Protein AF-A0A165YZX3-F1 (afdb_monomer_lite)

Structure (mmCIF, N/CA/C/O backbone):
data_AF-A0A165YZX3-F1
#
_entry.id   AF-A0A165YZX3-F1
#
loop_
_atom_site.group_PDB
_atom_site.id
_atom_site.type_symbol
_atom_site.label_atom_id
_atom_site.label_alt_id
_atom_site.label_comp_id
_atom_site.label_asym_id
_atom_site.label_entity_id
_atom_site.label_seq_id
_atom_site.pdbx_PDB_ins_code
_atom_site.Cartn_x
_atom_site.Cartn_y
_atom_site.Cartn_z
_atom_site.occupancy
_atom_site.B_iso_or_equiv
_atom_site.auth_seq_id
_atom_site.auth_comp_id
_atom_site.auth_asym_id
_atom_site.auth_atom_id
_atom_site.pdbx_PDB_model_num
ATOM 1 N N . MET A 1 1 ? -20.891 12.038 11.677 1.00 28.53 1 MET A N 1
ATOM 2 C CA . MET A 1 1 ? -19.984 12.462 12.771 1.00 28.53 1 MET A CA 1
ATOM 3 C C . MET A 1 1 ? -18.664 11.744 12.544 1.00 28.53 1 MET A C 1
ATOM 5 O O . MET A 1 1 ? -18.711 10.519 12.508 1.00 28.53 1 MET A O 1
ATOM 9 N N . PRO A 1 2 ? -17.532 12.433 12.322 1.00 36.06 2 PRO A N 1
ATOM 10 C CA . PRO A 1 2 ? -16.248 11.748 12.197 1.00 36.06 2 PRO A CA 1
ATOM 11 C C . PRO A 1 2 ? -15.923 11.106 13.548 1.00 36.06 2 PRO A C 1
ATOM 13 O O . PRO A 1 2 ? -16.130 11.738 14.584 1.00 36.06 2 PRO A O 1
ATOM 16 N N . VAL A 1 3 ? -15.489 9.845 13.548 1.00 40.12 3 VAL A N 1
ATOM 17 C CA . VAL A 1 3 ? -15.116 9.134 14.778 1.00 40.12 3 VAL A CA 1
ATOM 18 C C . VAL A 1 3 ? -13.927 9.873 15.407 1.00 40.12 3 VAL A C 1
ATOM 20 O O . VAL A 1 3 ? -12.846 9.897 14.818 1.00 40.12 3 VAL A O 1
ATOM 23 N N . PRO A 1 4 ? -14.105 10.525 16.568 1.00 40.94 4 PRO A N 1
ATOM 24 C CA . PRO A 1 4 ? -13.059 11.321 17.184 1.00 40.94 4 PRO A CA 1
ATOM 25 C C . PRO A 1 4 ? -12.137 10.368 17.934 1.00 40.94 4 PRO A C 1
ATOM 27 O O . PRO A 1 4 ? -12.555 9.861 18.965 1.00 40.94 4 PRO A O 1
ATOM 30 N N . PHE A 1 5 ? -10.938 10.084 17.407 1.00 46.00 5 PHE A N 1
ATOM 31 C CA . PHE A 1 5 ? -9.837 9.395 18.113 1.00 46.00 5 PHE A CA 1
ATOM 32 C C . PHE A 1 5 ? -10.297 8.360 19.168 1.00 46.00 5 PHE A C 1
ATOM 34 O O . PHE A 1 5 ? -9.888 8.389 20.329 1.00 46.00 5 PHE A O 1
ATOM 41 N N . GLY A 1 6 ? -11.207 7.467 18.769 1.00 44.88 6 GLY A N 1
ATOM 42 C CA . GLY A 1 6 ? -11.702 6.374 19.597 1.00 44.88 6 GLY A CA 1
ATOM 43 C C . GLY A 1 6 ? -10.776 5.169 19.480 1.00 44.88 6 GLY A C 1
ATOM 44 O O . GLY A 1 6 ? -10.006 5.063 18.525 1.00 44.88 6 GLY A O 1
ATOM 45 N N . ARG A 1 7 ? -10.851 4.236 20.437 1.00 50.22 7 ARG A N 1
ATOM 46 C CA . ARG A 1 7 ? -10.239 2.907 20.286 1.00 50.22 7 ARG A CA 1
ATOM 47 C C . ARG A 1 7 ? -10.739 2.295 18.974 1.00 50.22 7 ARG A C 1
ATOM 49 O O . ARG A 1 7 ? -11.920 1.977 18.869 1.00 50.22 7 ARG A O 1
ATOM 56 N N . TYR A 1 8 ? -9.851 2.145 17.996 1.00 61.09 8 TYR A N 1
ATOM 57 C CA . TYR A 1 8 ? -10.128 1.353 16.803 1.00 61.09 8 TYR A CA 1
ATOM 58 C C . TYR A 1 8 ? -10.477 -0.073 17.229 1.00 61.09 8 TYR A C 1
ATOM 60 O O . TYR A 1 8 ? -9.820 -0.622 18.120 1.00 61.09 8 TYR A O 1
ATOM 68 N N . TYR A 1 9 ? -11.513 -0.660 16.629 1.00 71.81 9 TYR A N 1
ATOM 69 C CA . TYR A 1 9 ? -11.946 -2.009 17.001 1.00 71.81 9 TYR A CA 1
ATOM 70 C C . TYR A 1 9 ? -10.934 -3.053 16.536 1.00 71.81 9 TYR A C 1
ATOM 72 O O . TYR A 1 9 ? -10.528 -3.909 17.324 1.00 71.81 9 TYR A O 1
ATOM 80 N N . ARG A 1 10 ? -10.503 -2.965 15.272 1.00 86.94 10 ARG A N 1
ATOM 81 C CA . ARG A 1 10 ? -9.428 -3.781 14.700 1.00 86.94 10 ARG A CA 1
ATOM 82 C C . ARG A 1 10 ? -8.487 -2.928 13.859 1.00 86.94 10 ARG A C 1
ATOM 84 O O . ARG A 1 10 ? -8.887 -1.923 13.272 1.00 86.94 10 ARG A O 1
ATOM 91 N N . SER A 1 11 ? -7.225 -3.342 13.838 1.00 94.25 11 SER A N 1
ATOM 92 C CA . SER A 1 11 ? -6.173 -2.747 13.018 1.00 94.25 11 SER A CA 1
ATOM 93 C C . SER A 1 11 ? -5.670 -3.818 12.064 1.00 94.25 11 SER A C 1
ATOM 95 O O . SER A 1 11 ? -5.426 -4.930 12.511 1.00 94.25 11 SER A O 1
ATOM 97 N N . LYS A 1 12 ? -5.538 -3.522 10.773 1.00 96.94 12 LYS A N 1
ATOM 98 C CA . LYS A 1 12 ? -4.907 -4.439 9.810 1.00 96.94 12 LYS A CA 1
ATOM 99 C C . LYS A 1 12 ? -4.007 -3.645 8.885 1.00 96.94 12 LYS A C 1
ATOM 101 O O . LYS A 1 12 ? -4.376 -2.549 8.473 1.00 96.94 12 LYS A O 1
ATOM 106 N N . ALA A 1 13 ? -2.844 -4.182 8.570 1.00 97.44 13 ALA A N 1
ATOM 107 C CA . ALA A 1 13 ? -1.892 -3.555 7.681 1.00 97.44 13 ALA A CA 1
ATOM 108 C C . ALA A 1 13 ? -1.350 -4.563 6.674 1.00 97.44 13 ALA A C 1
ATOM 110 O O . ALA A 1 13 ? -1.072 -5.711 7.024 1.00 97.44 13 ALA A O 1
ATOM 111 N N . LEU A 1 14 ? -1.167 -4.102 5.445 1.00 97.38 14 LEU A N 1
ATOM 112 C CA . LEU A 1 14 ? -0.470 -4.822 4.392 1.00 97.38 14 LEU A CA 1
ATOM 113 C C . LEU A 1 14 ? 0.703 -3.964 3.921 1.00 97.38 14 LEU A C 1
ATOM 115 O O . LEU A 1 14 ? 0.508 -2.814 3.530 1.00 97.38 14 LEU A O 1
ATOM 119 N N . LEU A 1 15 ? 1.914 -4.513 3.987 1.00 95.94 15 LEU A N 1
ATOM 120 C CA . LEU A 1 15 ? 3.137 -3.863 3.526 1.00 95.94 15 LEU A CA 1
ATOM 121 C C . LEU A 1 15 ? 3.684 -4.634 2.325 1.00 95.94 15 LEU A C 1
ATOM 123 O O . LEU A 1 15 ? 4.085 -5.788 2.467 1.00 95.94 15 LEU A O 1
ATOM 127 N N . ILE A 1 16 ? 3.693 -4.006 1.155 1.00 95.19 16 ILE A N 1
ATOM 128 C CA . ILE A 1 16 ? 4.162 -4.583 -0.105 1.00 95.19 16 ILE A CA 1
ATOM 129 C C . ILE A 1 16 ? 5.474 -3.896 -0.485 1.00 95.19 16 ILE A C 1
ATOM 131 O O . ILE A 1 16 ? 5.517 -2.675 -0.614 1.00 95.19 16 ILE A O 1
ATOM 135 N N . ALA A 1 17 ? 6.534 -4.682 -0.666 1.00 93.81 17 ALA A N 1
ATOM 136 C CA . ALA A 1 17 ? 7.834 -4.215 -1.136 1.00 93.81 17 ALA A CA 1
ATOM 137 C C . ALA A 1 17 ? 8.358 -5.155 -2.227 1.00 93.81 17 ALA A C 1
ATOM 139 O O . ALA A 1 17 ? 8.627 -6.326 -1.959 1.00 93.81 17 ALA A O 1
ATOM 140 N N . ILE A 1 18 ? 8.529 -4.640 -3.442 1.00 93.69 18 ILE A N 1
ATOM 141 C CA . ILE A 1 18 ? 8.958 -5.404 -4.621 1.00 93.69 18 ILE A CA 1
ATOM 142 C C . ILE A 1 18 ? 10.203 -4.727 -5.200 1.00 93.69 18 ILE A C 1
ATOM 144 O O . ILE A 1 18 ? 10.099 -3.930 -6.127 1.00 93.69 18 ILE A O 1
ATOM 148 N N . PRO A 1 19 ? 11.392 -4.987 -4.628 1.00 91.12 19 PRO A N 1
ATOM 149 C CA . PRO A 1 19 ? 12.609 -4.292 -5.028 1.00 91.12 19 PRO A CA 1
ATOM 150 C C . PRO A 1 19 ? 13.202 -4.800 -6.342 1.00 91.12 19 PRO A C 1
ATOM 152 O O . PRO A 1 19 ? 14.042 -4.132 -6.931 1.00 91.12 19 PRO A O 1
ATOM 155 N N . LYS A 1 20 ? 12.835 -6.009 -6.776 1.00 91.50 20 LYS A N 1
ATOM 156 C CA . LYS A 1 20 ? 13.435 -6.649 -7.942 1.00 91.50 20 LYS A CA 1
ATOM 157 C C . LYS A 1 20 ? 12.374 -7.347 -8.774 1.00 91.50 20 LYS A C 1
ATOM 159 O O . LYS A 1 20 ? 11.630 -8.176 -8.252 1.00 91.50 20 LYS A O 1
ATOM 164 N N . VAL A 1 21 ? 12.385 -7.041 -10.065 1.00 92.12 21 VAL A N 1
ATOM 165 C CA . VAL A 1 21 ? 11.607 -7.703 -11.112 1.00 92.12 21 VAL A CA 1
ATOM 166 C C . VAL A 1 21 ? 12.532 -7.909 -12.310 1.00 92.12 21 VAL A C 1
ATOM 168 O O . VAL A 1 21 ? 13.328 -7.029 -12.639 1.00 92.12 21 VAL A O 1
ATOM 171 N N . ASP A 1 22 ? 12.463 -9.069 -12.958 1.00 90.12 22 ASP A N 1
ATOM 172 C CA . ASP A 1 22 ? 13.267 -9.325 -14.154 1.00 90.12 22 ASP A CA 1
ATOM 173 C C . ASP A 1 22 ? 12.905 -8.335 -15.275 1.00 90.12 22 ASP A C 1
ATOM 175 O O . ASP A 1 22 ? 11.735 -8.126 -15.589 1.00 90.12 22 ASP A O 1
ATOM 179 N N . GLY A 1 23 ? 13.922 -7.718 -15.882 1.00 87.62 23 GLY A N 1
ATOM 180 C CA . GLY A 1 23 ? 13.743 -6.690 -16.914 1.00 87.62 23 GLY A CA 1
ATOM 181 C C . GLY A 1 23 ? 13.608 -5.255 -16.390 1.00 87.62 23 GLY A C 1
ATOM 182 O O . GLY A 1 23 ? 13.565 -4.339 -17.207 1.00 87.62 23 GLY A O 1
ATOM 183 N N . TYR A 1 24 ? 13.614 -5.051 -15.069 1.00 85.94 24 TYR A N 1
ATOM 184 C CA . TYR A 1 24 ? 13.596 -3.733 -14.425 1.00 85.94 24 TYR A CA 1
ATOM 185 C C . TYR A 1 24 ? 14.871 -3.505 -13.599 1.00 85.94 24 TYR A C 1
ATOM 187 O O . TYR A 1 24 ? 15.556 -4.451 -13.194 1.00 85.94 24 TYR A O 1
ATOM 195 N N . GLU A 1 25 ? 15.214 -2.238 -13.358 1.00 86.12 25 GLU A N 1
ATOM 196 C CA . GLU A 1 25 ? 16.290 -1.884 -12.427 1.00 86.12 25 GLU A CA 1
ATOM 197 C C . GLU A 1 25 ? 15.922 -2.282 -10.991 1.00 86.12 25 GLU A C 1
ATOM 199 O O . GLU A 1 25 ? 14.755 -2.380 -10.646 1.00 86.12 25 GLU A O 1
ATOM 204 N N . THR A 1 26 ? 16.907 -2.539 -10.131 1.00 88.44 26 THR A N 1
ATOM 205 C CA . THR A 1 26 ? 16.623 -2.880 -8.727 1.00 88.44 26 THR A CA 1
ATOM 206 C C . THR A 1 26 ? 16.382 -1.615 -7.906 1.00 88.44 26 THR A C 1
ATOM 208 O O . THR A 1 26 ? 17.196 -0.697 -7.945 1.00 88.44 26 THR A O 1
ATOM 211 N N . LEU A 1 27 ? 15.299 -1.600 -7.129 1.00 83.62 27 LEU A N 1
ATOM 212 C CA . LEU A 1 27 ? 15.003 -0.579 -6.123 1.00 83.62 27 LEU A CA 1
ATOM 213 C C . LEU A 1 27 ? 15.692 -0.957 -4.796 1.00 83.62 27 LEU A C 1
ATOM 215 O O . LEU A 1 27 ? 15.469 -2.045 -4.257 1.00 83.62 27 LEU A O 1
ATOM 219 N N . GLU A 1 28 ? 16.523 -0.080 -4.238 1.00 83.19 28 GLU A N 1
ATOM 220 C CA . GLU A 1 28 ? 17.314 -0.314 -3.020 1.00 83.19 28 GLU A CA 1
ATOM 221 C C . GLU A 1 28 ? 16.557 0.032 -1.718 1.00 83.19 28 GLU A C 1
ATOM 223 O O . GLU A 1 28 ? 16.937 -0.403 -0.623 1.00 83.19 28 GLU A O 1
ATOM 228 N N . ALA A 1 29 ? 15.488 0.826 -1.798 1.00 83.00 29 ALA A N 1
ATOM 229 C CA . ALA A 1 29 ? 14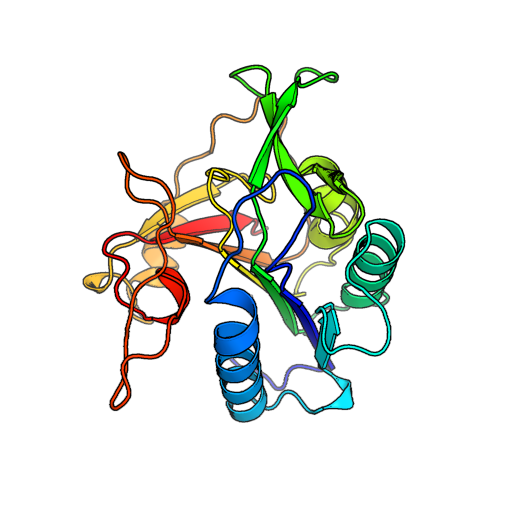.735 1.363 -0.665 1.00 83.00 29 ALA A CA 1
ATOM 230 C C . ALA A 1 29 ? 13.553 0.515 -0.146 1.00 83.00 29 ALA A C 1
ATOM 232 O O . ALA A 1 29 ? 13.372 0.494 1.078 1.00 83.00 29 ALA A O 1
ATOM 233 N N . PRO A 1 30 ? 12.752 -0.200 -0.969 1.00 87.94 30 PRO A N 1
ATOM 234 C CA . PRO A 1 30 ? 11.462 -0.756 -0.534 1.00 87.94 30 PRO A CA 1
ATOM 235 C C . PRO A 1 30 ? 11.528 -1.597 0.746 1.00 87.94 30 PRO A C 1
ATOM 237 O O . PRO A 1 30 ? 10.703 -1.469 1.652 1.00 87.94 30 PRO A O 1
ATOM 240 N N . CYS A 1 31 ? 12.556 -2.437 0.870 1.00 87.50 31 CYS A N 1
ATOM 241 C CA . CYS A 1 31 ? 12.724 -3.291 2.041 1.00 87.50 31 CYS A CA 1
ATOM 242 C C . CYS A 1 31 ? 13.165 -2.525 3.298 1.00 87.50 31 CYS A C 1
ATOM 244 O O . CYS A 1 31 ? 12.762 -2.880 4.409 1.00 87.50 31 C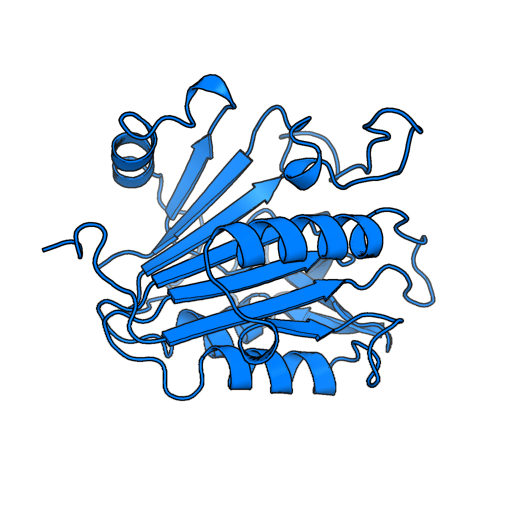YS A O 1
ATOM 246 N N . SER A 1 32 ? 14.002 -1.492 3.158 1.00 87.06 32 SER A N 1
ATOM 247 C CA . SER A 1 32 ? 14.437 -0.677 4.300 1.00 87.06 32 SER A CA 1
ATOM 248 C C . SER A 1 32 ? 13.283 0.191 4.818 1.00 87.06 32 SER A C 1
ATOM 250 O O . SER A 1 32 ? 13.125 0.372 6.030 1.00 87.06 32 SER A O 1
ATOM 252 N N . ASP A 1 33 ? 12.435 0.659 3.908 1.00 86.50 33 ASP A N 1
ATOM 253 C CA . ASP A 1 33 ? 11.241 1.437 4.199 1.00 86.50 33 ASP A CA 1
ATOM 254 C C . ASP A 1 33 ? 10.158 0.616 4.874 1.00 86.50 33 ASP A C 1
ATOM 256 O O . ASP A 1 33 ? 9.591 1.058 5.875 1.00 86.50 33 ASP A O 1
ATOM 260 N N . LEU A 1 34 ? 9.942 -0.614 4.411 1.00 89.69 34 LEU A N 1
ATOM 261 C CA . LEU A 1 34 ? 9.037 -1.564 5.048 1.00 89.69 34 LEU A CA 1
ATOM 262 C C . LEU A 1 34 ? 9.381 -1.747 6.538 1.00 89.69 34 LEU A C 1
ATOM 264 O O . LEU A 1 34 ? 8.488 -1.709 7.388 1.00 89.69 34 LEU A O 1
ATOM 268 N N . ILE A 1 35 ? 10.671 -1.828 6.897 1.00 89.25 35 ILE A N 1
ATOM 269 C CA . ILE A 1 35 ? 11.110 -1.897 8.304 1.00 89.25 35 ILE A CA 1
ATOM 270 C C . ILE A 1 35 ? 10.700 -0.636 9.081 1.00 89.25 35 ILE A C 1
ATOM 272 O O . ILE A 1 35 ? 10.201 -0.744 10.207 1.00 89.25 35 ILE A O 1
ATOM 276 N N . ARG A 1 36 ? 10.898 0.553 8.500 1.00 88.69 36 ARG A N 1
ATOM 277 C CA . ARG A 1 36 ? 10.563 1.842 9.135 1.00 88.69 36 ARG A CA 1
ATOM 278 C C . ARG A 1 36 ? 9.057 1.995 9.321 1.00 88.69 36 ARG A C 1
ATOM 280 O O . ARG A 1 36 ? 8.608 2.386 10.398 1.00 88.69 36 ARG A O 1
ATOM 287 N N . ILE A 1 37 ? 8.279 1.635 8.304 1.00 90.44 37 ILE A N 1
ATOM 288 C CA . ILE A 1 37 ? 6.817 1.687 8.337 1.00 90.44 37 ILE A CA 1
ATOM 289 C C . ILE A 1 37 ? 6.280 0.692 9.356 1.00 90.44 37 ILE A C 1
ATOM 291 O O . ILE A 1 37 ? 5.464 1.075 10.193 1.00 90.44 37 ILE A O 1
ATOM 295 N N . ARG A 1 38 ? 6.790 -0.545 9.391 1.00 93.06 38 ARG A N 1
ATOM 296 C CA . ARG A 1 38 ? 6.416 -1.508 10.436 1.00 93.06 38 ARG A CA 1
ATOM 297 C C . ARG A 1 38 ? 6.673 -0.944 11.832 1.00 93.06 38 ARG A C 1
ATOM 299 O O . ARG A 1 38 ? 5.792 -1.022 12.685 1.00 93.06 38 ARG A O 1
ATOM 306 N N . GLN A 1 39 ? 7.852 -0.374 12.083 1.00 91.25 39 GLN A N 1
ATOM 307 C CA . GLN A 1 39 ? 8.174 0.232 13.383 1.00 91.25 39 GLN A CA 1
ATOM 308 C C . GLN A 1 39 ? 7.228 1.394 13.721 1.00 91.25 39 GLN A C 1
ATOM 310 O O . GLN A 1 39 ? 6.750 1.495 14.853 1.00 91.25 39 GLN A O 1
ATOM 315 N N . HIS A 1 40 ? 6.909 2.237 12.738 1.00 90.06 40 HIS A N 1
ATOM 316 C CA . HIS A 1 40 ? 5.955 3.332 12.891 1.00 90.06 40 HIS A CA 1
ATOM 317 C C . HIS A 1 40 ? 4.543 2.829 13.243 1.00 90.06 40 HIS A C 1
ATOM 319 O O . HIS A 1 40 ? 3.922 3.329 14.184 1.00 90.06 40 HIS A O 1
ATOM 325 N N . LEU A 1 41 ? 4.049 1.801 12.547 1.00 92.25 41 LEU A N 1
ATOM 326 C CA . LEU A 1 41 ? 2.749 1.181 12.821 1.00 92.25 41 LEU A CA 1
ATOM 327 C C . LEU A 1 41 ? 2.713 0.514 14.198 1.00 92.25 41 LEU A C 1
ATOM 329 O O . LEU A 1 41 ? 1.738 0.679 14.935 1.00 92.25 41 LEU A O 1
ATOM 333 N N . GLN A 1 42 ? 3.790 -0.165 14.594 1.00 92.00 42 GLN A N 1
ATOM 334 C CA . GLN A 1 42 ? 3.924 -0.735 15.937 1.00 92.00 42 GLN A CA 1
ATOM 335 C C . GLN A 1 42 ? 3.847 0.351 17.019 1.00 92.00 42 GLN A C 1
ATOM 337 O O . GLN A 1 42 ? 3.120 0.189 17.999 1.00 92.00 42 GLN A O 1
ATOM 342 N N . GLY A 1 43 ? 4.481 1.508 16.799 1.00 90.12 43 GLY A N 1
ATOM 343 C CA . GLY A 1 43 ? 4.337 2.686 17.665 1.00 90.12 43 GLY A CA 1
ATOM 344 C C . GLY A 1 43 ? 2.910 3.254 17.725 1.00 90.12 43 GLY A C 1
ATOM 345 O O . GLY A 1 43 ? 2.521 3.840 18.733 1.00 90.12 43 GLY A O 1
ATOM 346 N N . ARG A 1 44 ? 2.095 3.032 16.684 1.00 88.50 44 ARG A N 1
ATOM 347 C CA . ARG A 1 44 ? 0.661 3.391 16.621 1.00 88.50 44 ARG A CA 1
ATOM 348 C C . ARG A 1 44 ? -0.268 2.292 17.158 1.00 88.50 44 ARG A C 1
ATOM 350 O O . ARG A 1 44 ? -1.496 2.436 17.083 1.00 88.50 44 ARG A O 1
ATOM 357 N N . GLY A 1 45 ? 0.288 1.210 17.704 1.00 90.50 45 GLY A N 1
ATOM 358 C CA . GLY A 1 45 ? -0.451 0.116 18.333 1.00 90.50 45 GLY A CA 1
ATOM 359 C C . GLY A 1 45 ? -0.934 -0.977 17.378 1.00 90.50 45 GLY A C 1
ATOM 360 O O . GLY A 1 45 ? -1.891 -1.664 17.721 1.00 90.50 45 GLY A O 1
ATOM 361 N N . TYR A 1 46 ? -0.334 -1.122 16.193 1.00 93.44 46 TYR A N 1
ATOM 362 C CA . TYR A 1 46 ? -0.485 -2.344 15.394 1.00 93.44 46 TYR A CA 1
ATOM 363 C C . TYR A 1 46 ? 0.387 -3.447 16.005 1.00 93.44 46 TYR A C 1
ATOM 365 O O . TYR A 1 46 ? 1.580 -3.251 16.252 1.00 93.44 46 TYR A O 1
ATOM 373 N N . THR A 1 47 ? -0.200 -4.606 16.272 1.00 94.25 47 THR A N 1
ATOM 374 C CA . THR A 1 47 ? 0.531 -5.791 16.729 1.00 94.25 47 THR A CA 1
ATOM 375 C C . THR A 1 47 ? 1.197 -6.502 15.549 1.00 94.25 47 THR A C 1
ATOM 377 O O . THR A 1 47 ? 0.994 -6.140 14.394 1.00 94.25 47 THR A O 1
ATOM 380 N N . ARG A 1 48 ? 2.022 -7.520 15.820 1.00 92.06 48 ARG A N 1
ATOM 381 C CA . ARG A 1 48 ? 2.619 -8.329 14.744 1.00 92.06 48 ARG A CA 1
ATOM 382 C C . ARG A 1 48 ? 1.559 -9.068 13.927 1.00 92.06 48 ARG A C 1
ATOM 384 O O . ARG A 1 48 ? 1.704 -9.140 12.719 1.00 92.06 48 ARG A O 1
ATOM 391 N N . ASP A 1 49 ? 0.501 -9.547 14.574 1.00 94.06 49 ASP A N 1
ATOM 392 C CA . ASP A 1 49 ? -0.571 -10.300 13.913 1.00 94.06 49 ASP A CA 1
ATOM 393 C C . ASP A 1 49 ? -1.471 -9.403 13.047 1.00 94.06 49 ASP A C 1
ATOM 395 O O . ASP A 1 49 ? -2.166 -9.889 12.156 1.00 94.06 49 ASP A O 1
ATOM 399 N N . ASP A 1 50 ? -1.433 -8.089 13.286 1.00 95.44 50 ASP A N 1
ATOM 400 C CA . ASP A 1 50 ? -2.151 -7.101 12.485 1.00 95.44 50 ASP A CA 1
ATOM 401 C C . ASP A 1 50 ? -1.420 -6.766 11.174 1.00 95.44 50 ASP A C 1
ATOM 403 O O . ASP A 1 50 ? -2.029 -6.153 10.300 1.00 95.44 50 ASP A O 1
ATOM 407 N N . ILE A 1 51 ? -0.131 -7.109 11.031 1.00 95.88 51 ILE A N 1
ATOM 408 C CA . ILE A 1 51 ? 0.722 -6.682 9.912 1.00 95.88 51 ILE A CA 1
ATOM 409 C C . ILE A 1 51 ? 1.102 -7.890 9.055 1.00 95.88 51 ILE A C 1
ATOM 411 O O . ILE A 1 51 ? 1.789 -8.802 9.511 1.00 95.88 51 ILE A O 1
ATOM 415 N N . VAL A 1 52 ? 0.710 -7.853 7.784 1.00 96.00 52 VAL A N 1
ATOM 416 C CA . VAL A 1 52 ? 1.174 -8.791 6.758 1.00 96.00 52 VAL A CA 1
ATOM 417 C C . VAL A 1 52 ? 2.209 -8.098 5.879 1.00 96.00 52 VAL A C 1
ATOM 419 O O . VAL A 1 52 ? 2.003 -6.969 5.439 1.00 96.00 52 VAL A O 1
ATOM 422 N N . GLU A 1 53 ? 3.315 -8.785 5.608 1.00 95.31 53 GLU A N 1
ATOM 423 C CA . GLU A 1 53 ? 4.385 -8.309 4.732 1.00 95.31 53 GLU A CA 1
ATOM 424 C C . GLU A 1 53 ? 4.465 -9.195 3.482 1.00 95.31 53 GLU A C 1
ATOM 426 O O . GLU A 1 53 ? 4.589 -10.415 3.588 1.00 95.31 53 GLU A O 1
ATOM 431 N N . CYS A 1 54 ? 4.417 -8.577 2.304 1.00 94.88 54 CYS A N 1
ATOM 432 C CA . CYS A 1 54 ? 4.707 -9.196 1.013 1.00 94.88 54 CYS A CA 1
ATOM 433 C C . CYS A 1 54 ? 6.020 -8.602 0.497 1.00 94.88 54 CYS A C 1
ATOM 435 O O . CYS A 1 54 ? 6.053 -7.467 0.023 1.00 94.88 54 CYS A O 1
ATOM 437 N N . SER A 1 55 ? 7.114 -9.345 0.647 1.00 93.81 55 SER A N 1
ATOM 438 C CA . SER A 1 55 ? 8.458 -8.910 0.252 1.00 93.81 55 SER A CA 1
ATOM 439 C C . SER A 1 55 ? 9.330 -10.113 -0.114 1.00 93.81 55 SER A C 1
ATOM 441 O O . SER A 1 55 ? 8.965 -11.238 0.233 1.00 93.81 55 SER A O 1
ATOM 443 N N . PRO A 1 56 ? 10.510 -9.923 -0.731 1.00 89.31 56 PRO A N 1
ATOM 444 C CA . PRO A 1 56 ? 11.439 -11.025 -1.004 1.00 89.31 56 PRO A CA 1
ATOM 445 C C . PRO A 1 56 ? 11.928 -11.769 0.246 1.00 89.31 56 PRO A C 1
ATOM 447 O O . PRO A 1 56 ? 12.482 -12.857 0.139 1.00 89.31 56 PRO A O 1
ATOM 450 N N . TYR A 1 57 ? 11.761 -11.178 1.433 1.00 86.81 57 TYR A N 1
ATOM 451 C CA . TYR A 1 57 ? 12.141 -11.789 2.708 1.00 86.81 57 TYR A CA 1
ATOM 452 C C . TYR A 1 57 ? 10.969 -12.480 3.415 1.00 86.81 57 TYR A C 1
ATOM 454 O O . TYR A 1 57 ? 11.165 -13.111 4.456 1.00 86.81 57 TYR A O 1
ATOM 462 N N . ALA A 1 58 ? 9.751 -12.349 2.885 1.00 86.75 58 ALA A N 1
ATOM 463 C CA . ALA A 1 58 ? 8.583 -13.041 3.404 1.00 86.75 58 ALA A CA 1
ATOM 464 C C . ALA A 1 58 ? 8.581 -14.516 2.950 1.00 86.75 58 ALA A C 1
ATOM 466 O O . ALA A 1 58 ? 9.188 -14.850 1.933 1.00 86.75 58 ALA A O 1
ATOM 467 N N . PRO A 1 59 ? 7.869 -15.419 3.656 1.00 84.25 59 PRO A N 1
ATOM 468 C CA . PRO A 1 59 ? 7.761 -16.826 3.254 1.00 84.25 59 PRO A CA 1
ATOM 469 C C . PRO A 1 59 ? 7.180 -17.041 1.852 1.00 84.25 59 PRO A C 1
ATOM 471 O O . PRO A 1 59 ? 7.352 -18.109 1.270 1.00 84.25 59 PRO A O 1
ATOM 474 N N . GLN A 1 60 ? 6.453 -16.050 1.339 1.00 82.56 60 GLN A N 1
ATOM 475 C CA . GLN A 1 60 ? 5.879 -16.053 0.010 1.00 82.56 60 GLN A CA 1
ATOM 476 C C . GLN A 1 60 ? 6.353 -14.821 -0.751 1.00 82.56 60 GLN A C 1
ATOM 478 O O . GLN A 1 60 ? 6.209 -13.698 -0.269 1.00 82.56 60 GLN A O 1
ATOM 483 N N . GLU A 1 61 ? 6.880 -15.051 -1.951 1.00 90.06 61 GLU A N 1
ATOM 484 C CA . GLU A 1 61 ? 7.275 -13.976 -2.853 1.00 90.06 61 GLU A CA 1
ATOM 485 C C . GLU A 1 61 ? 6.069 -13.106 -3.247 1.00 90.06 61 GLU A C 1
ATOM 487 O O . GLU A 1 61 ? 4.953 -13.627 -3.379 1.00 90.06 61 GLU A O 1
ATOM 492 N N . PRO A 1 62 ? 6.274 -11.793 -3.461 1.00 94.38 62 PRO A N 1
ATOM 493 C CA . PRO A 1 62 ? 5.222 -10.845 -3.819 1.00 94.38 62 PRO A CA 1
ATOM 494 C C . PRO A 1 62 ? 4.830 -10.956 -5.306 1.00 94.38 62 PRO A C 1
ATOM 496 O O . PRO A 1 62 ? 4.889 -9.990 -6.067 1.00 94.38 62 PRO A O 1
ATOM 499 N N . ASN A 1 63 ? 4.431 -12.160 -5.716 1.00 95.69 63 ASN A N 1
ATOM 500 C CA . ASN A 1 63 ? 3.868 -12.438 -7.031 1.00 95.69 63 ASN A CA 1
ATOM 501 C C . ASN A 1 63 ? 2.399 -12.004 -7.105 1.00 95.69 63 ASN A C 1
ATOM 503 O O . ASN A 1 63 ? 1.752 -11.799 -6.069 1.00 95.69 63 ASN A O 1
ATOM 507 N N . ARG A 1 64 ? 1.851 -11.886 -8.320 1.00 96.44 64 ARG A N 1
ATOM 508 C CA . ARG A 1 64 ? 0.503 -11.331 -8.526 1.00 96.44 64 ARG A CA 1
ATOM 509 C C . ARG A 1 64 ? -0.568 -12.028 -7.690 1.00 96.44 64 ARG A C 1
ATOM 511 O O . ARG A 1 64 ? -1.368 -11.371 -7.023 1.00 96.44 64 ARG A O 1
ATOM 518 N N . ASP A 1 65 ? -0.555 -13.357 -7.656 1.00 96.62 65 ASP A N 1
ATOM 519 C CA . ASP A 1 65 ? -1.533 -14.128 -6.888 1.00 96.62 65 ASP A CA 1
ATOM 520 C C . ASP A 1 65 ? -1.423 -13.876 -5.379 1.00 96.62 65 ASP A C 1
ATOM 522 O O . ASP A 1 65 ? -2.442 -13.815 -4.683 1.00 96.62 65 ASP A O 1
ATOM 526 N N . ALA A 1 66 ? -0.204 -13.751 -4.849 1.00 96.00 66 ALA A N 1
ATOM 527 C CA . ALA A 1 66 ? 0.025 -13.439 -3.443 1.00 96.00 66 ALA A CA 1
ATOM 528 C C . ALA A 1 66 ? -0.500 -12.057 -3.073 1.00 96.00 66 ALA A C 1
ATOM 530 O O . ALA A 1 66 ? -1.256 -11.939 -2.104 1.00 96.00 66 ALA A O 1
ATOM 531 N N . LEU A 1 67 ? -0.188 -11.047 -3.883 1.00 97.06 67 LEU A N 1
ATOM 532 C CA . LEU A 1 67 ? -0.649 -9.685 -3.642 1.00 97.06 67 LEU A CA 1
ATOM 533 C C . LEU A 1 67 ? -2.175 -9.603 -3.674 1.00 97.06 67 LEU A C 1
ATOM 535 O O . LEU A 1 67 ? -2.774 -9.131 -2.711 1.00 97.06 67 LEU A O 1
ATOM 539 N N . LEU A 1 68 ? -2.830 -10.161 -4.697 1.00 97.50 68 LEU A N 1
ATOM 540 C CA . LEU A 1 68 ? -4.294 -10.128 -4.794 1.00 97.50 68 LEU A CA 1
ATOM 541 C C . LEU A 1 68 ? -4.986 -10.859 -3.637 1.00 97.50 68 LEU A C 1
ATOM 543 O O . LEU A 1 68 ? -6.068 -10.455 -3.197 1.00 97.50 68 LEU A O 1
ATOM 547 N N . ARG A 1 69 ? -4.406 -11.953 -3.128 1.00 97.31 69 ARG A N 1
ATOM 548 C CA . ARG A 1 69 ? -4.946 -12.628 -1.938 1.00 97.31 69 ARG A CA 1
ATOM 549 C C . ARG A 1 69 ? -4.814 -11.761 -0.695 1.00 97.31 69 ARG A C 1
ATOM 551 O O . ARG A 1 69 ? -5.793 -11.638 0.041 1.00 97.31 69 ARG A O 1
ATOM 558 N N . GLU A 1 70 ? -3.653 -11.159 -0.464 1.00 97.56 70 GLU A N 1
ATOM 559 C CA . GLU A 1 70 ? -3.428 -10.351 0.735 1.00 97.56 70 GLU A CA 1
ATOM 560 C C . GLU A 1 70 ? -4.164 -9.003 0.682 1.00 97.56 70 GLU A C 1
ATOM 562 O O . GLU A 1 70 ? -4.685 -8.567 1.706 1.00 97.56 70 GLU A O 1
ATOM 567 N N . MET A 1 71 ? -4.355 -8.407 -0.500 1.00 97.69 71 MET A N 1
ATOM 568 C CA . MET A 1 71 ? -5.237 -7.247 -0.703 1.00 97.69 71 MET A CA 1
ATOM 569 C C . MET A 1 71 ? -6.689 -7.574 -0.322 1.00 97.69 71 MET A C 1
ATOM 571 O O . MET A 1 71 ? -7.306 -6.866 0.478 1.00 97.69 71 MET A O 1
ATOM 575 N N . ARG A 1 72 ? -7.228 -8.707 -0.800 1.00 97.88 72 ARG A N 1
ATOM 576 C CA . ARG A 1 72 ? -8.560 -9.186 -0.376 1.00 97.88 72 ARG A CA 1
ATOM 577 C C . ARG A 1 72 ? -8.598 -9.445 1.125 1.00 97.88 72 ARG A C 1
ATOM 579 O O . ARG A 1 72 ? -9.570 -9.099 1.797 1.00 97.88 72 ARG A O 1
ATOM 586 N N . ARG A 1 73 ? -7.536 -10.042 1.674 1.00 96.88 73 ARG A N 1
ATOM 587 C CA . ARG A 1 73 ? -7.432 -10.328 3.105 1.00 96.88 73 ARG A CA 1
ATOM 588 C C . ARG A 1 73 ? -7.396 -9.054 3.932 1.00 96.88 73 ARG A C 1
ATOM 590 O O . ARG A 1 73 ? -8.023 -9.065 4.986 1.00 96.88 73 ARG A O 1
ATOM 597 N N . LEU A 1 74 ? -6.739 -7.983 3.485 1.00 97.38 74 LEU A N 1
ATOM 598 C CA . LEU A 1 74 ? -6.651 -6.695 4.182 1.00 97.38 74 LEU A CA 1
ATOM 599 C C . LEU A 1 74 ? -8.043 -6.136 4.487 1.00 97.38 74 LEU A C 1
ATOM 601 O O . LEU A 1 74 ? -8.324 -5.773 5.631 1.00 97.38 74 LEU A O 1
ATOM 605 N N . VAL A 1 75 ? -8.948 -6.169 3.512 1.00 96.75 75 VAL A N 1
ATOM 606 C CA . VAL A 1 75 ? -10.300 -5.605 3.657 1.00 96.75 75 VAL A CA 1
ATOM 607 C C . VAL A 1 75 ? -11.350 -6.613 4.117 1.00 96.75 75 VAL A C 1
ATOM 609 O O . VAL A 1 75 ? -12.455 -6.232 4.505 1.00 96.75 75 VAL A O 1
ATOM 612 N N . LEU A 1 76 ? -11.017 -7.909 4.127 1.00 96.31 76 LEU A N 1
ATOM 613 C CA . LEU A 1 76 ? -11.950 -8.960 4.517 1.00 96.31 76 LEU A CA 1
ATOM 614 C C . LEU A 1 76 ? -12.517 -8.712 5.919 1.00 96.31 76 LEU A C 1
ATOM 616 O O . LEU A 1 76 ? -11.782 -8.660 6.914 1.00 96.31 76 LEU A O 1
ATOM 620 N N . GLY A 1 77 ? -13.846 -8.611 5.978 1.00 93.44 77 GLY A N 1
ATOM 621 C CA . GLY A 1 77 ? -14.593 -8.422 7.214 1.00 93.44 77 GLY A CA 1
ATOM 622 C C . GLY A 1 77 ? -14.433 -7.041 7.848 1.00 93.44 77 GLY A C 1
ATOM 623 O O . GLY A 1 77 ? -14.726 -6.932 9.039 1.00 93.44 77 GLY A O 1
ATOM 624 N N . ALA A 1 78 ? -13.979 -6.032 7.091 1.00 94.62 78 ALA A N 1
ATOM 625 C CA . ALA A 1 78 ? -13.907 -4.644 7.539 1.00 94.62 78 ALA A CA 1
ATOM 626 C C . ALA A 1 78 ? -15.269 -4.152 8.048 1.00 94.62 78 ALA A C 1
ATOM 628 O O . ALA A 1 78 ? -16.323 -4.482 7.494 1.00 94.62 78 ALA A O 1
ATOM 629 N N . ARG A 1 79 ? -15.247 -3.374 9.131 1.00 93.12 79 ARG A N 1
ATOM 630 C CA . ARG A 1 79 ? -16.433 -2.841 9.812 1.00 93.12 79 ARG A CA 1
ATOM 631 C C . ARG A 1 79 ? -16.247 -1.362 10.163 1.00 93.12 79 ARG A C 1
ATOM 633 O O . ARG A 1 79 ? -15.118 -0.868 10.195 1.00 93.12 79 ARG A O 1
ATOM 640 N N . PRO A 1 80 ? -17.343 -0.643 10.463 1.00 92.19 80 PRO A N 1
ATOM 641 C CA . PRO A 1 80 ? -17.249 0.712 10.992 1.00 92.19 80 PRO A CA 1
ATOM 642 C C . PRO A 1 80 ? -16.344 0.766 12.237 1.00 92.19 80 PRO A C 1
ATOM 644 O O . PRO A 1 80 ? -16.529 -0.009 13.175 1.00 92.19 80 PRO A O 1
ATOM 647 N N . GLY A 1 81 ? -15.384 1.692 12.250 1.00 87.62 81 GLY A N 1
ATOM 648 C CA . GLY A 1 81 ? -14.411 1.873 13.332 1.00 87.62 81 GLY A CA 1
ATOM 649 C C . GLY A 1 81 ? -13.134 1.027 13.224 1.00 87.62 81 GLY A C 1
ATOM 650 O O . GLY A 1 81 ? -12.270 1.146 14.097 1.00 87.62 81 GLY A O 1
ATOM 651 N N . ASP A 1 82 ? -12.987 0.204 12.183 1.00 92.19 82 ASP A N 1
ATOM 652 C CA . ASP A 1 82 ? -11.708 -0.433 11.854 1.00 92.19 82 ASP A CA 1
ATOM 653 C C . ASP A 1 82 ? -10.755 0.569 11.187 1.00 92.19 82 ASP A C 1
ATOM 655 O O . ASP A 1 82 ? -11.191 1.454 10.440 1.00 92.19 82 ASP A O 1
ATOM 659 N N . ARG A 1 83 ? -9.450 0.399 11.434 1.00 92.50 83 ARG A N 1
ATOM 660 C CA . ARG A 1 83 ? -8.386 1.094 10.696 1.00 92.50 83 ARG A CA 1
ATOM 661 C C . ARG A 1 83 ? -7.563 0.115 9.874 1.00 92.50 83 ARG A C 1
ATOM 663 O O . ARG A 1 83 ? -7.080 -0.896 10.387 1.00 92.50 83 ARG A O 1
ATOM 670 N N . LEU A 1 84 ? -7.391 0.446 8.609 1.00 96.31 84 LEU A N 1
ATOM 671 C CA . LEU A 1 84 ? -6.598 -0.300 7.654 1.00 96.31 84 LEU A CA 1
ATOM 672 C C . LEU A 1 84 ? -5.396 0.547 7.237 1.00 96.31 84 LEU A C 1
ATOM 674 O O . LEU A 1 84 ? -5.475 1.778 7.196 1.00 96.31 84 LEU A O 1
ATOM 678 N N . PHE A 1 85 ? -4.286 -0.112 6.940 1.00 96.06 85 PHE A N 1
ATOM 679 C CA . PHE A 1 85 ? -3.095 0.534 6.414 1.00 96.06 85 PHE A CA 1
ATOM 680 C C . PHE A 1 85 ? -2.548 -0.254 5.227 1.00 96.06 85 PHE A C 1
ATOM 682 O O . PHE A 1 85 ? -2.427 -1.477 5.297 1.00 96.06 85 PHE A O 1
ATOM 689 N N . LEU A 1 86 ? -2.196 0.439 4.154 1.00 95.56 86 LEU A N 1
ATOM 690 C CA . LEU A 1 86 ? -1.549 -0.144 2.988 1.00 95.56 86 LEU A CA 1
ATOM 691 C C . LEU A 1 86 ? -0.260 0.622 2.705 1.00 95.56 86 LEU A C 1
ATOM 693 O O . LEU A 1 86 ? -0.272 1.844 2.600 1.00 95.56 86 LEU A O 1
ATOM 697 N N . TYR A 1 87 ? 0.846 -0.097 2.566 1.00 93.94 87 TYR A N 1
ATOM 698 C CA . TYR A 1 87 ? 2.068 0.433 1.975 1.00 93.94 87 TYR A CA 1
ATOM 699 C C . TYR A 1 87 ? 2.385 -0.343 0.709 1.00 93.94 87 TYR A C 1
ATOM 701 O O . TYR A 1 87 ? 2.352 -1.574 0.733 1.00 93.94 87 TYR A O 1
ATOM 709 N N . VAL A 1 88 ? 2.714 0.372 -0.359 1.00 91.75 88 VAL A N 1
ATOM 710 C CA . VAL A 1 88 ? 3.164 -0.212 -1.620 1.00 91.75 88 VAL A CA 1
ATOM 711 C C . VAL A 1 88 ? 4.440 0.487 -2.046 1.00 91.75 88 VAL A C 1
ATOM 713 O O . VAL A 1 88 ? 4.442 1.703 -2.199 1.00 91.75 88 VAL A O 1
ATOM 716 N N . ALA A 1 89 ? 5.500 -0.286 -2.253 1.00 89.88 89 ALA A N 1
ATOM 717 C CA . ALA A 1 89 ? 6.695 0.148 -2.958 1.00 89.88 89 ALA A CA 1
ATOM 718 C C . ALA A 1 89 ? 7.085 -0.897 -4.001 1.00 89.88 89 ALA A C 1
ATOM 720 O O . ALA A 1 89 ? 7.442 -2.029 -3.663 1.00 89.88 89 ALA A O 1
ATOM 721 N N . ALA A 1 90 ? 6.960 -0.524 -5.267 1.00 89.38 90 ALA A N 1
ATOM 722 C CA . ALA A 1 90 ? 7.157 -1.385 -6.426 1.00 89.38 90 ALA A CA 1
ATOM 723 C C . ALA A 1 90 ? 7.440 -0.51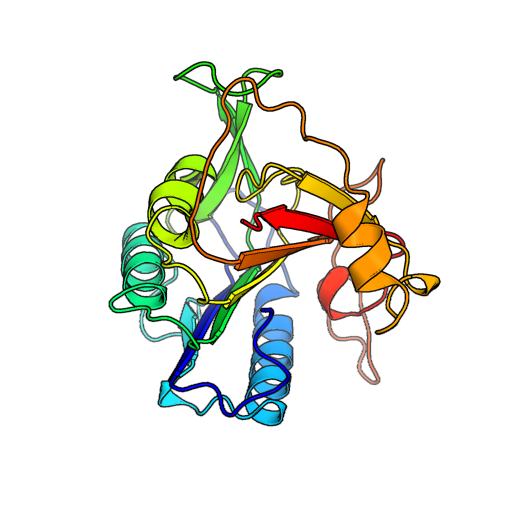8 -7.661 1.00 89.38 90 ALA A C 1
ATOM 725 O O . ALA A 1 90 ? 7.269 0.699 -7.620 1.00 89.38 90 ALA A O 1
ATOM 726 N N . HIS A 1 91 ? 7.825 -1.136 -8.777 1.00 87.38 91 HIS A N 1
ATOM 727 C CA . HIS A 1 91 ? 7.782 -0.436 -10.060 1.00 87.38 91 HIS A CA 1
ATOM 728 C C . HIS A 1 91 ? 6.333 -0.139 -10.441 1.00 87.38 91 HIS A C 1
ATOM 730 O O . HIS A 1 91 ? 5.483 -1.028 -10.344 1.00 87.38 91 HIS A O 1
ATOM 736 N N . GLY A 1 92 ? 6.078 1.090 -10.887 1.00 84.31 92 GLY A N 1
ATOM 737 C CA . GLY A 1 92 ? 4.844 1.456 -11.566 1.00 84.31 92 GLY A CA 1
ATOM 738 C C . GLY A 1 92 ? 5.058 1.521 -13.076 1.00 84.31 92 GLY A C 1
ATOM 739 O O . GLY A 1 92 ? 6.144 1.867 -13.550 1.00 84.31 92 GLY A O 1
ATOM 740 N N . VAL A 1 93 ? 4.036 1.130 -13.827 1.00 81.62 93 VAL A N 1
ATOM 741 C CA . VAL A 1 93 ? 3.996 1.155 -15.291 1.00 81.62 93 VAL A CA 1
ATOM 742 C C . VAL A 1 93 ? 2.618 1.602 -15.752 1.00 81.62 93 VAL A C 1
ATOM 744 O O . VAL A 1 93 ? 1.635 1.372 -15.059 1.00 81.62 93 VAL A O 1
ATOM 747 N N . GLN A 1 94 ? 2.550 2.166 -16.951 1.00 80.25 94 GLN A N 1
ATOM 748 C CA . GLN A 1 94 ? 1.290 2.473 -17.617 1.00 80.25 94 GLN A CA 1
ATOM 749 C C . GLN A 1 94 ? 0.903 1.323 -18.549 1.00 80.25 94 GLN A C 1
ATOM 751 O O . GLN A 1 94 ? 1.705 0.881 -19.384 1.00 80.25 94 GLN A O 1
ATOM 756 N N . VAL A 1 95 ? -0.320 0.823 -18.409 1.00 78.38 95 VAL A N 1
ATOM 757 C CA . VAL A 1 95 ? -0.911 -0.205 -19.271 1.00 78.38 95 VAL A CA 1
ATOM 758 C C . VAL A 1 95 ? -1.982 0.460 -20.120 1.00 78.38 95 VAL A C 1
ATOM 760 O O . VAL A 1 95 ? -2.636 1.389 -19.688 1.00 78.38 95 VAL A O 1
ATOM 763 N N . LYS A 1 96 ? -2.147 0.034 -21.371 1.00 75.50 96 LYS A N 1
ATOM 764 C CA . LYS A 1 96 ? -3.175 0.620 -22.233 1.00 75.50 96 LYS A CA 1
ATOM 765 C C . LYS A 1 96 ? -4.569 0.348 -21.653 1.00 75.50 96 LYS A C 1
ATOM 767 O O . LYS A 1 96 ? -4.934 -0.824 -21.553 1.00 75.50 96 LYS A O 1
ATOM 772 N N . ASP A 1 97 ? -5.324 1.415 -21.411 1.00 71.12 97 ASP A N 1
ATOM 773 C CA . ASP A 1 97 ? -6.717 1.360 -20.971 1.00 71.12 97 ASP A CA 1
ATOM 774 C C . ASP A 1 97 ? -7.565 0.648 -22.042 1.00 71.12 97 ASP A C 1
ATOM 776 O O . ASP A 1 97 ? -7.476 0.906 -23.257 1.00 71.12 97 ASP A O 1
ATOM 780 N N . VAL A 1 98 ? -8.356 -0.317 -21.584 1.00 64.94 98 VAL A N 1
ATOM 781 C CA . VAL A 1 98 ? -9.254 -1.132 -22.406 1.00 64.94 98 VAL A CA 1
ATOM 782 C C . VAL A 1 98 ? -10.733 -0.824 -22.187 1.00 64.94 98 VAL A C 1
ATOM 784 O O . VAL A 1 98 ? -11.535 -1.217 -23.043 1.00 64.94 98 VAL A O 1
ATOM 787 N N . ASP A 1 99 ? -11.110 -0.148 -21.103 1.00 64.81 99 ASP A N 1
ATOM 788 C CA . ASP A 1 99 ? -12.507 0.127 -20.753 1.00 64.81 99 ASP A CA 1
ATOM 789 C C . ASP A 1 99 ? -12.923 1.601 -20.936 1.00 64.81 99 ASP A C 1
ATOM 791 O O . ASP A 1 99 ? -14.115 1.890 -21.119 1.00 64.81 99 ASP A O 1
ATOM 795 N N . GLY A 1 100 ? -11.942 2.492 -21.093 1.00 67.00 100 GLY A N 1
ATOM 796 C CA . GLY A 1 100 ? -12.105 3.865 -21.547 1.00 67.00 100 GLY A CA 1
ATOM 797 C C . GLY A 1 100 ? -12.380 4.875 -20.438 1.00 67.00 100 GLY A C 1
ATOM 798 O O . GLY A 1 100 ? -12.880 5.966 -20.774 1.00 67.00 100 GLY A O 1
ATOM 799 N N . ASP A 1 101 ? -12.150 4.533 -19.168 1.00 64.62 101 ASP A N 1
ATOM 800 C CA . ASP A 1 101 ? -12.443 5.380 -18.009 1.00 64.62 101 ASP A CA 1
ATOM 801 C C . ASP A 1 101 ? -11.361 6.448 -17.710 1.00 64.62 101 ASP A C 1
ATOM 803 O O . ASP A 1 101 ? -11.691 7.494 -17.125 1.00 64.62 101 ASP A O 1
ATOM 807 N N . GLU A 1 102 ? -10.151 6.263 -18.246 1.00 63.06 102 GLU A N 1
ATOM 808 C CA . GLU A 1 102 ? -8.997 7.174 -18.215 1.00 63.06 102 GLU A CA 1
ATOM 809 C C . GLU A 1 102 ? -9.088 8.266 -19.308 1.00 63.06 102 GLU A C 1
ATOM 811 O O . GLU A 1 102 ? -9.580 8.054 -20.428 1.00 63.06 102 GLU A O 1
ATOM 816 N N . GLU A 1 103 ? -8.633 9.493 -19.018 1.00 59.22 103 GLU A N 1
ATOM 817 C CA . GLU A 1 103 ? -8.623 10.598 -20.002 1.00 59.22 103 GLU A CA 1
ATOM 818 C C . GLU A 1 103 ? -7.478 10.486 -21.021 1.00 59.22 103 GLU A C 1
ATOM 820 O O . GLU A 1 103 ? -7.635 10.942 -22.160 1.00 59.22 103 GLU A O 1
ATOM 825 N N . ASP A 1 104 ? -6.357 9.868 -20.639 1.00 61.06 104 ASP A N 1
ATOM 826 C CA . ASP A 1 104 ? -5.162 9.696 -21.475 1.00 61.06 104 ASP A CA 1
ATOM 827 C C . ASP A 1 104 ? -5.059 8.310 -22.142 1.00 61.06 104 ASP A C 1
ATOM 829 O O . ASP A 1 104 ? -4.181 8.106 -22.986 1.00 61.06 104 ASP A O 1
ATOM 833 N N . PHE A 1 105 ? -6.021 7.421 -21.858 1.00 67.62 105 PHE A N 1
ATOM 834 C CA . PHE A 1 105 ? -6.120 6.043 -22.348 1.00 67.62 105 PHE A CA 1
ATOM 835 C C . PHE A 1 105 ? -5.052 5.079 -21.793 1.00 67.62 105 PHE A C 1
ATOM 837 O O . PHE A 1 105 ? -4.712 4.096 -22.474 1.00 67.62 105 PHE A O 1
ATOM 844 N N . PHE A 1 106 ? -4.528 5.328 -20.589 1.00 67.00 106 PHE A N 1
ATOM 845 C CA . PHE A 1 106 ? -3.620 4.414 -19.898 1.00 67.00 106 PHE A CA 1
ATOM 846 C C . PHE A 1 106 ? -3.971 4.246 -18.414 1.00 67.00 106 PHE A C 1
ATOM 848 O O . PHE A 1 106 ? -4.046 5.230 -17.700 1.00 67.00 106 PHE A O 1
ATOM 855 N N . ASP A 1 107 ? -4.070 2.997 -17.953 1.00 72.88 107 ASP A N 1
ATOM 856 C CA . ASP A 1 107 ? -4.216 2.648 -16.535 1.00 72.88 107 ASP A CA 1
ATOM 857 C C . ASP A 1 107 ? -2.841 2.628 -15.852 1.00 72.88 107 ASP A C 1
ATOM 859 O O . ASP A 1 107 ? -1.864 2.093 -16.407 1.00 72.88 107 ASP A O 1
ATOM 863 N N . GLU A 1 108 ? -2.754 3.107 -14.612 1.00 81.50 108 GLU A N 1
ATOM 864 C CA . GLU A 1 108 ? -1.555 2.929 -13.793 1.00 81.50 108 GLU A CA 1
ATOM 865 C C . GLU A 1 108 ? -1.531 1.523 -13.176 1.00 81.50 108 GLU A C 1
ATOM 867 O O . GLU A 1 108 ? -2.519 1.010 -12.654 1.00 81.50 108 GLU A O 1
ATOM 872 N N . ALA A 1 109 ? -0.373 0.867 -13.177 1.00 86.19 109 ALA A N 1
ATOM 873 C CA . ALA A 1 109 ? -0.238 -0.489 -12.657 1.00 86.19 109 ALA A CA 1
ATOM 874 C C . ALA A 1 109 ? 1.045 -0.688 -11.860 1.00 86.19 109 ALA A C 1
ATOM 876 O O . ALA A 1 109 ? 2.085 -0.110 -12.164 1.00 86.19 109 ALA A O 1
ATOM 877 N N . ILE A 1 110 ? 0.998 -1.584 -10.874 1.00 91.44 110 ILE A N 1
ATOM 878 C CA . ILE A 1 110 ? 2.200 -2.063 -10.181 1.00 91.44 110 ILE A CA 1
ATOM 879 C C . ILE A 1 110 ? 2.705 -3.357 -10.811 1.00 91.44 110 ILE A C 1
ATOM 881 O O . ILE A 1 110 ? 1.916 -4.243 -11.153 1.00 91.44 110 ILE A O 1
ATOM 885 N N . VAL A 1 111 ? 4.026 -3.499 -10.909 1.00 91.75 111 VAL A N 1
ATOM 886 C CA . VAL A 1 111 ? 4.669 -4.718 -11.417 1.00 91.75 111 VAL A CA 1
ATOM 887 C C . VAL A 1 111 ? 4.996 -5.665 -10.260 1.00 91.75 111 VAL A C 1
ATOM 889 O O . VAL A 1 111 ? 5.688 -5.302 -9.308 1.00 91.75 111 VAL A O 1
ATOM 892 N N . CYS A 1 112 ? 4.498 -6.896 -10.346 1.00 94.94 112 CYS A N 1
ATOM 893 C CA . CYS A 1 112 ? 4.719 -7.961 -9.369 1.00 94.94 112 CYS A CA 1
ATOM 894 C C . CYS A 1 112 ? 6.071 -8.658 -9.593 1.00 94.94 112 CYS A C 1
ATOM 896 O O . CYS A 1 112 ? 6.668 -8.550 -10.665 1.00 94.94 112 CYS A O 1
ATOM 898 N N . SER A 1 113 ? 6.555 -9.432 -8.612 1.00 94.88 113 SER A N 1
ATOM 899 C CA . SER A 1 113 ? 7.865 -10.106 -8.734 1.00 94.88 113 SER A CA 1
ATOM 900 C C . SER A 1 113 ? 7.938 -11.152 -9.852 1.00 94.88 113 SER A C 1
ATOM 902 O O . SER A 1 113 ? 9.025 -11.481 -10.312 1.00 94.88 113 SER A O 1
ATOM 904 N N . ASP A 1 114 ? 6.792 -11.667 -10.296 1.00 95.06 114 ASP A N 1
ATOM 905 C CA . ASP A 1 114 ? 6.641 -12.599 -11.417 1.00 95.06 114 ASP A CA 1
ATOM 906 C C . ASP A 1 114 ? 6.421 -11.895 -12.772 1.00 95.06 114 ASP A C 1
ATOM 908 O O . ASP A 1 114 ? 6.121 -12.552 -13.768 1.00 95.06 114 ASP A O 1
ATOM 912 N N . GLY A 1 115 ? 6.566 -10.566 -12.819 1.00 91.94 115 GLY A N 1
ATOM 913 C CA . GLY A 1 115 ? 6.472 -9.751 -14.034 1.00 91.94 115 GLY A CA 1
ATOM 914 C C . GLY A 1 115 ? 5.045 -9.430 -14.486 1.00 91.94 115 GLY A C 1
ATOM 915 O O . GLY A 1 115 ? 4.865 -8.654 -15.424 1.00 91.94 115 GLY A O 1
ATOM 916 N N . TYR A 1 116 ? 4.021 -9.983 -13.830 1.00 94.19 116 TYR A N 1
ATOM 917 C CA . TYR A 1 116 ? 2.635 -9.600 -14.090 1.00 94.19 116 TYR A CA 1
ATOM 918 C C . TYR A 1 116 ? 2.292 -8.267 -13.423 1.00 94.19 116 TYR A C 1
ATOM 920 O O . TYR A 1 116 ? 2.888 -7.885 -12.419 1.00 94.19 116 TYR A O 1
ATOM 928 N N . CYS A 1 117 ? 1.291 -7.576 -13.960 1.00 92.00 117 CYS A N 1
ATOM 929 C CA . CYS A 1 117 ? 0.842 -6.286 -13.446 1.00 92.00 117 CYS A CA 1
ATOM 930 C C . CYS A 1 117 ? -0.497 -6.401 -12.701 1.00 92.00 117 CYS A C 1
ATOM 932 O O . CYS A 1 117 ? -1.306 -7.297 -12.977 1.00 92.00 117 CYS A O 1
ATOM 934 N N . ILE A 1 118 ? -0.723 -5.487 -11.758 1.00 92.62 118 ILE A N 1
ATOM 935 C CA . ILE A 1 118 ? -2.027 -5.231 -11.135 1.00 92.62 118 ILE A CA 1
ATOM 936 C C . ILE A 1 118 ? -2.342 -3.759 -11.387 1.00 92.62 118 ILE A C 1
ATOM 938 O O . ILE A 1 118 ? -1.614 -2.898 -10.893 1.00 92.62 118 ILE A O 1
ATOM 942 N N . VAL A 1 119 ? -3.387 -3.501 -12.170 1.00 89.19 119 VAL A N 1
ATOM 943 C CA . VAL A 1 119 ? -3.871 -2.145 -12.466 1.00 89.19 119 VAL A CA 1
ATOM 944 C C . VAL A 1 119 ? -4.565 -1.543 -11.239 1.00 89.19 119 VAL A C 1
ATOM 946 O O . VAL A 1 119 ? -5.114 -2.271 -10.400 1.00 89.19 119 VAL A O 1
ATOM 949 N N . ASP A 1 120 ? -4.505 -0.226 -11.112 1.00 83.62 120 ASP A N 1
ATOM 950 C CA . ASP A 1 120 ? -5.188 0.580 -10.095 1.00 83.62 120 ASP A CA 1
ATOM 951 C C . ASP A 1 120 ? -6.680 0.295 -9.997 1.00 83.62 120 ASP A C 1
ATOM 953 O O . ASP A 1 120 ? -7.213 0.202 -8.889 1.00 83.62 120 ASP A O 1
ATOM 957 N N . ASP A 1 121 ? -7.309 0.001 -11.122 1.00 83.75 121 ASP A N 1
ATOM 958 C CA . ASP A 1 121 ? -8.709 -0.364 -11.199 1.00 83.75 121 ASP A CA 1
ATOM 959 C C . ASP A 1 121 ? -9.035 -1.650 -10.420 1.00 83.75 121 ASP A C 1
ATOM 961 O O . ASP A 1 121 ? -9.935 -1.719 -9.574 1.00 83.75 121 ASP A O 1
ATOM 965 N N . GLU A 1 122 ? -8.211 -2.685 -10.611 1.00 90.25 122 GLU A N 1
ATOM 966 C CA . GLU A 1 122 ? -8.311 -3.948 -9.877 1.00 90.25 122 GLU A CA 1
ATOM 967 C C . GLU A 1 122 ? -8.032 -3.726 -8.382 1.00 90.25 122 GLU A C 1
ATOM 969 O O . GLU A 1 122 ? -8.696 -4.319 -7.519 1.00 90.25 122 GLU A O 1
ATOM 974 N N . MET A 1 123 ? -7.088 -2.835 -8.053 1.00 91.88 123 MET A N 1
ATOM 975 C CA . MET A 1 123 ? -6.813 -2.438 -6.671 1.00 91.88 123 MET A CA 1
ATOM 976 C C . MET A 1 123 ? -7.999 -1.695 -6.042 1.00 91.88 123 MET A C 1
ATOM 978 O O . MET A 1 123 ? -8.348 -1.983 -4.889 1.00 91.88 123 MET A O 1
ATOM 982 N N . PHE A 1 124 ? -8.658 -0.796 -6.777 1.00 89.38 124 PHE A N 1
ATOM 983 C CA . PHE A 1 124 ? -9.848 -0.076 -6.331 1.00 89.38 124 PHE A CA 1
ATOM 984 C C . PHE A 1 124 ? -10.998 -1.046 -6.048 1.00 89.38 124 PHE A C 1
ATOM 986 O O . PHE A 1 124 ? -11.586 -1.012 -4.958 1.00 89.38 124 PHE A O 1
ATOM 993 N N . GLU A 1 125 ? -11.284 -1.954 -6.983 1.00 91.38 125 GLU A N 1
ATOM 994 C CA . GLU A 1 125 ? -12.346 -2.954 -6.846 1.00 91.38 125 GLU A CA 1
ATOM 995 C C . GLU A 1 125 ? -12.140 -3.861 -5.636 1.00 91.38 125 GLU A C 1
ATOM 997 O O . GLU A 1 125 ? -13.089 -4.182 -4.912 1.00 91.38 125 GLU A O 1
ATOM 1002 N N . ILE A 1 126 ? -10.896 -4.279 -5.397 1.00 94.81 126 ILE A N 1
ATOM 1003 C CA . ILE A 1 126 ? -10.574 -5.209 -4.316 1.00 94.81 126 ILE A CA 1
ATOM 1004 C C . ILE A 1 126 ? -10.508 -4.503 -2.966 1.00 94.81 126 ILE A C 1
ATOM 1006 O O . ILE A 1 126 ? -10.963 -5.079 -1.978 1.00 94.81 126 ILE A O 1
ATOM 1010 N N . MET A 1 127 ? -9.925 -3.304 -2.890 1.00 94.31 127 MET A N 1
ATOM 1011 C CA . MET A 1 127 ? -9.556 -2.690 -1.609 1.00 94.31 127 MET A CA 1
ATOM 1012 C C . MET A 1 127 ? -10.390 -1.474 -1.226 1.00 94.31 127 MET A C 1
ATOM 1014 O O . MET A 1 127 ? -10.578 -1.222 -0.038 1.00 94.31 127 MET A O 1
ATOM 1018 N N . VAL A 1 128 ? -10.889 -0.705 -2.190 1.00 91.56 128 VAL A N 1
ATOM 1019 C CA . VAL A 1 128 ? -11.579 0.559 -1.908 1.00 91.56 128 VAL A CA 1
ATOM 1020 C C . VAL A 1 128 ? -13.086 0.358 -1.948 1.00 91.56 128 VAL A C 1
ATOM 1022 O O . VAL A 1 128 ? -13.749 0.564 -0.926 1.00 91.56 128 VAL A O 1
ATOM 1025 N N . ARG A 1 129 ? -13.638 -0.121 -3.069 1.00 91.62 129 ARG A N 1
ATOM 1026 C CA . ARG A 1 129 ? -15.085 -0.333 -3.265 1.00 91.62 129 ARG A CA 1
ATOM 1027 C C . ARG A 1 129 ? -15.796 -1.087 -2.120 1.00 91.62 129 ARG A C 1
ATOM 1029 O O . ARG A 1 129 ? -16.888 -0.657 -1.739 1.00 91.62 129 ARG A O 1
ATOM 1036 N N . PRO A 1 130 ? -15.244 -2.167 -1.522 1.00 94.56 130 PRO A N 1
ATOM 1037 C CA . PRO A 1 130 ? -15.967 -2.948 -0.514 1.00 94.56 130 PRO A CA 1
ATOM 1038 C C . PRO A 1 130 ? -15.972 -2.337 0.896 1.00 94.56 130 PRO A C 1
ATOM 1040 O O . PRO A 1 130 ? -16.623 -2.889 1.789 1.00 94.56 130 PRO A O 1
ATOM 1043 N N . LEU A 1 131 ? -15.259 -1.232 1.142 1.00 93.69 131 LEU A N 1
ATOM 1044 C CA . LEU A 1 131 ? -15.154 -0.669 2.490 1.00 93.69 131 LEU A CA 1
ATOM 1045 C C . LEU A 1 131 ? -16.496 -0.094 2.979 1.00 93.69 131 LEU A C 1
ATOM 1047 O O . LEU A 1 131 ? -17.133 0.696 2.275 1.00 93.69 131 LEU A O 1
ATOM 1051 N N . PRO A 1 132 ? -16.946 -0.445 4.200 1.00 92.81 132 PRO A N 1
ATOM 1052 C CA . PRO A 1 132 ? -18.189 0.081 4.749 1.00 92.81 132 PRO A CA 1
ATOM 1053 C C . PRO A 1 132 ? -18.011 1.499 5.301 1.00 92.81 132 PRO A C 1
ATOM 1055 O O . PRO A 1 132 ? -16.915 1.925 5.670 1.00 92.81 132 PRO A O 1
ATOM 1058 N N . ALA A 1 133 ? -19.133 2.202 5.455 1.00 89.62 133 ALA A N 1
ATOM 1059 C CA . ALA A 1 133 ? -19.164 3.511 6.095 1.00 89.62 133 ALA A CA 1
ATOM 1060 C C . ALA A 1 133 ? -18.526 3.492 7.490 1.00 89.62 133 ALA A C 1
ATOM 1062 O O . ALA A 1 133 ? -18.836 2.636 8.317 1.00 89.62 133 ALA A O 1
ATOM 1063 N N . GLY A 1 134 ? -17.644 4.456 7.757 1.00 85.31 134 GLY A N 1
ATOM 1064 C CA . GLY A 1 134 ? -16.923 4.570 9.026 1.00 85.31 134 GLY A CA 1
ATOM 1065 C C . GLY A 1 134 ? -15.700 3.656 9.166 1.00 85.31 134 GLY A C 1
ATOM 1066 O O . GLY A 1 134 ? -15.081 3.670 10.228 1.00 85.31 134 GLY A O 1
ATOM 1067 N N . CYS A 1 135 ? -15.345 2.867 8.147 1.00 90.44 135 CYS A N 1
ATOM 1068 C CA . CYS A 1 135 ? -14.020 2.253 8.045 1.00 90.44 135 CYS A CA 1
ATOM 1069 C C . CYS A 1 135 ? -13.019 3.280 7.496 1.00 90.44 135 CYS A C 1
ATOM 1071 O O . CYS A 1 135 ? -13.371 4.063 6.612 1.00 90.44 135 CYS A O 1
ATOM 1073 N N . TYR A 1 136 ? -11.795 3.284 8.024 1.00 90.06 136 TYR A N 1
ATOM 1074 C CA . TYR A 1 136 ? -10.729 4.190 7.598 1.00 90.06 136 TYR A CA 1
ATOM 1075 C C . TYR A 1 136 ? -9.541 3.401 7.048 1.00 90.06 136 TYR A C 1
ATOM 1077 O O . TYR A 1 136 ? -9.041 2.510 7.732 1.00 90.06 136 TYR A O 1
ATOM 1085 N N . MET A 1 137 ? -9.061 3.752 5.858 1.00 93.06 137 MET A N 1
ATOM 1086 C CA . MET A 1 137 ? -7.846 3.201 5.262 1.00 93.06 137 MET A CA 1
ATOM 1087 C C . MET A 1 137 ? -6.852 4.319 4.940 1.00 93.06 137 MET A C 1
ATOM 1089 O O . MET A 1 137 ? -7.189 5.286 4.262 1.00 93.06 137 MET A O 1
ATOM 1093 N N . GLU A 1 138 ? -5.623 4.170 5.425 1.00 90.56 138 GLU A N 1
ATOM 1094 C CA . GLU A 1 138 ? -4.488 5.027 5.075 1.00 90.56 138 GLU A CA 1
ATOM 1095 C C . GLU A 1 138 ? -3.563 4.268 4.121 1.00 90.56 138 GLU A C 1
ATOM 1097 O O . GLU A 1 138 ? -3.192 3.128 4.398 1.00 90.56 138 GLU A O 1
ATOM 1102 N N . VAL A 1 139 ? -3.201 4.891 3.004 1.00 90.12 139 VAL A N 1
ATOM 1103 C CA . VAL A 1 139 ? -2.372 4.295 1.957 1.00 90.12 139 VAL A CA 1
ATOM 1104 C C . VAL A 1 139 ? -1.122 5.140 1.758 1.00 90.12 139 VAL A C 1
ATOM 1106 O O . VAL A 1 139 ? -1.204 6.358 1.648 1.00 90.12 139 VAL A O 1
ATOM 1109 N N . VAL A 1 140 ? 0.037 4.497 1.705 1.00 87.25 140 VAL A N 1
ATOM 1110 C CA . VAL A 1 140 ? 1.321 5.102 1.345 1.00 87.25 140 VAL A CA 1
ATOM 1111 C C . VAL A 1 140 ? 1.800 4.393 0.087 1.00 87.25 140 VAL A C 1
ATOM 1113 O O . VAL A 1 140 ? 2.083 3.196 0.125 1.00 87.25 140 VAL A O 1
ATOM 1116 N N . PHE A 1 141 ? 1.848 5.118 -1.022 1.00 85.12 141 PHE A N 1
ATOM 1117 C CA . PHE A 1 141 ? 2.136 4.571 -2.339 1.00 85.12 141 PHE A CA 1
ATOM 1118 C C . PHE A 1 141 ? 3.425 5.192 -2.879 1.00 85.12 141 PHE A C 1
ATOM 1120 O O . PHE A 1 141 ? 3.496 6.395 -3.132 1.00 85.12 141 PHE A O 1
ATOM 1127 N N . ASP A 1 142 ? 4.458 4.368 -2.985 1.00 79.94 142 ASP A N 1
ATOM 1128 C CA . ASP A 1 142 ? 5.818 4.728 -3.380 1.00 79.94 142 ASP A CA 1
ATOM 1129 C C . ASP A 1 142 ? 6.220 3.897 -4.607 1.00 79.94 142 ASP A C 1
ATOM 1131 O O . ASP A 1 142 ? 7.101 3.039 -4.557 1.00 79.94 142 ASP A O 1
ATOM 1135 N N . ALA A 1 143 ? 5.483 4.098 -5.699 1.00 71.06 143 ALA A N 1
ATOM 1136 C CA . ALA A 1 143 ? 5.777 3.528 -7.005 1.00 71.06 143 ALA A CA 1
ATOM 1137 C C . ALA A 1 143 ? 5.943 4.669 -8.015 1.00 71.06 143 ALA A C 1
ATOM 1139 O O . ALA A 1 143 ? 5.132 5.597 -8.047 1.00 71.06 143 ALA A O 1
ATOM 1140 N N . CYS A 1 144 ? 7.017 4.634 -8.808 1.00 61.25 144 CYS A N 1
ATOM 1141 C CA . CYS A 1 144 ? 7.237 5.607 -9.878 1.00 61.25 144 CYS A CA 1
ATOM 1142 C C . CYS A 1 144 ? 6.071 5.562 -10.879 1.00 61.25 144 CYS A C 1
ATOM 1144 O O . CYS A 1 144 ? 5.604 4.475 -11.196 1.00 61.25 144 CYS A O 1
ATOM 1146 N N . SER A 1 145 ? 5.649 6.729 -11.375 1.00 53.25 145 SER A N 1
ATOM 1147 C CA . SER A 1 145 ? 4.616 6.954 -12.414 1.00 53.25 145 SER A CA 1
ATOM 1148 C C . SER A 1 145 ? 3.152 7.084 -11.963 1.00 53.25 145 SER A C 1
ATOM 1150 O O . SER A 1 145 ? 2.388 7.756 -12.642 1.00 53.25 145 SER A O 1
ATOM 1152 N N . SER A 1 146 ? 2.756 6.623 -10.775 1.00 50.03 146 SER A N 1
ATOM 1153 C CA . SER A 1 146 ? 1.327 6.523 -10.423 1.00 50.03 146 SER A CA 1
ATOM 1154 C C . SER A 1 146 ? 0.712 7.809 -9.836 1.00 50.03 146 SER A C 1
ATOM 1156 O O . SER A 1 146 ? 0.400 7.886 -8.638 1.00 50.03 146 SER A O 1
ATOM 1158 N N . GLY A 1 147 ? 0.522 8.845 -10.654 1.00 48.94 147 GLY A N 1
ATOM 1159 C CA . GLY A 1 147 ? -0.183 10.068 -10.241 1.00 48.94 147 GLY A CA 1
ATOM 1160 C C . GLY A 1 147 ? -1.586 9.822 -9.646 1.00 48.94 147 GLY A C 1
ATOM 1161 O O . GLY A 1 147 ? -2.056 10.651 -8.857 1.00 48.94 147 GLY A O 1
ATOM 1162 N N . THR A 1 148 ? -2.214 8.684 -9.969 1.00 53.59 148 THR A N 1
ATOM 1163 C CA . THR A 1 148 ? -3.592 8.300 -9.601 1.00 53.59 148 THR A CA 1
ATOM 1164 C C . THR A 1 148 ? -3.669 7.044 -8.726 1.00 53.59 148 THR A C 1
ATOM 1166 O O . THR A 1 148 ? -4.289 7.131 -7.669 1.00 53.59 148 THR A O 1
ATOM 1169 N N . GLY A 1 149 ? -2.986 5.944 -9.064 1.00 61.50 149 GLY A N 1
ATOM 1170 C CA . GLY A 1 149 ? -2.617 4.782 -8.225 1.00 61.50 149 GLY A CA 1
ATOM 1171 C C . GLY A 1 149 ? -3.731 3.939 -7.569 1.00 61.50 149 GLY A C 1
ATOM 1172 O O . GLY A 1 149 ? -3.587 2.728 -7.470 1.00 61.50 149 GLY A O 1
ATOM 1173 N N . LEU A 1 150 ? -4.813 4.541 -7.073 1.00 61.03 150 LEU A N 1
ATOM 1174 C CA . LEU A 1 150 ? -6.022 3.888 -6.553 1.00 61.03 150 LEU A CA 1
ATOM 1175 C C . LEU A 1 150 ? -7.299 4.592 -7.050 1.00 61.03 150 LEU A C 1
ATOM 1177 O O . LEU A 1 150 ? -8.333 4.470 -6.398 1.00 61.03 150 LEU A O 1
ATOM 1181 N N . ASP A 1 151 ? -7.225 5.416 -8.097 1.00 64.00 151 ASP A N 1
ATOM 1182 C CA . ASP A 1 151 ? -8.361 6.155 -8.680 1.00 64.00 151 ASP A CA 1
ATOM 1183 C C . ASP A 1 151 ? -9.293 6.839 -7.688 1.00 64.00 151 ASP A C 1
ATOM 1185 O O . ASP A 1 151 ? -10.528 6.817 -7.773 1.00 64.00 151 ASP A O 1
ATOM 1189 N N . LEU A 1 152 ? -8.683 7.465 -6.686 1.00 66.00 152 LEU A N 1
ATOM 1190 C CA . LEU A 1 152 ? -9.440 8.205 -5.697 1.00 66.00 152 LEU A CA 1
ATOM 1191 C C . LEU A 1 152 ? -9.924 9.526 -6.319 1.00 66.00 152 LEU A C 1
ATOM 1193 O O . LEU A 1 152 ? -9.129 10.271 -6.877 1.00 66.00 152 LEU A O 1
ATOM 1197 N N . PRO A 1 153 ? -11.212 9.883 -6.183 1.00 62.53 153 PRO A N 1
ATOM 1198 C CA . PRO A 1 153 ? -11.835 10.947 -6.971 1.00 62.53 153 PRO A CA 1
ATOM 1199 C C . PRO A 1 153 ? -11.371 12.367 -6.620 1.00 62.53 153 PRO A C 1
ATOM 1201 O O . PRO A 1 153 ? -11.615 13.297 -7.392 1.00 62.53 153 PRO A O 1
ATOM 1204 N N . TYR A 1 154 ? -10.759 12.573 -5.451 1.00 65.75 154 TYR A N 1
ATOM 1205 C CA . TYR A 1 154 ? -10.298 13.886 -5.008 1.00 65.75 154 TYR A CA 1
ATOM 1206 C C . TYR A 1 154 ? -8.794 13.896 -4.802 1.00 65.75 154 TYR A C 1
ATOM 1208 O O . TYR A 1 154 ? -8.278 13.057 -4.072 1.00 65.75 154 TYR A O 1
ATOM 1216 N N . HIS A 1 155 ? -8.124 14.918 -5.336 1.00 67.25 155 HIS A N 1
ATOM 1217 C CA . HIS A 1 155 ? -6.681 15.105 -5.198 1.00 67.25 155 HIS A CA 1
ATOM 1218 C C . HIS A 1 155 ? -6.347 16.450 -4.555 1.00 67.25 155 HIS A C 1
ATOM 1220 O O . HIS A 1 155 ? -7.077 17.446 -4.653 1.00 67.25 155 HIS A O 1
ATOM 1226 N N . SER A 1 156 ? -5.223 16.495 -3.855 1.00 64.44 156 SER A N 1
ATOM 1227 C CA . SER A 1 156 ? -4.642 17.713 -3.298 1.00 64.44 156 SER A CA 1
ATOM 1228 C C . SER A 1 156 ? -3.128 17.602 -3.284 1.00 64.44 156 SER A C 1
ATOM 1230 O O . SER A 1 156 ? -2.582 16.608 -2.819 1.00 64.44 156 SER A O 1
ATOM 1232 N N . GLU A 1 157 ? -2.454 18.646 -3.745 1.00 67.56 157 GLU A N 1
ATOM 1233 C CA . GLU A 1 157 ? -1.019 18.815 -3.537 1.00 67.56 157 GLU A CA 1
ATOM 1234 C C . GLU A 1 157 ? -0.790 19.460 -2.177 1.00 67.56 157 GLU A C 1
ATOM 1236 O O . GLU A 1 157 ? -1.413 20.469 -1.829 1.00 67.56 157 GLU A O 1
ATOM 1241 N N . ILE A 1 158 ? 0.069 18.835 -1.382 1.00 63.91 158 ILE A N 1
ATOM 1242 C CA . ILE A 1 158 ? 0.326 19.205 0.003 1.00 63.91 158 ILE A CA 1
ATOM 1243 C C . ILE A 1 158 ? 1.837 19.338 0.168 1.00 63.91 158 ILE A C 1
ATOM 1245 O O . ILE A 1 158 ? 2.602 18.416 -0.122 1.00 63.91 158 ILE A O 1
ATOM 1249 N N . THR A 1 159 ? 2.293 20.490 0.651 1.00 64.69 159 THR A N 1
ATOM 1250 C CA . THR A 1 159 ? 3.705 20.683 0.994 1.00 64.69 159 THR A CA 1
ATOM 1251 C C . THR A 1 159 ? 3.968 20.244 2.434 1.00 64.69 159 THR A C 1
ATOM 1253 O O . THR A 1 159 ? 3.056 20.102 3.250 1.00 64.69 159 THR A O 1
ATOM 1256 N N . LYS A 1 160 ? 5.239 20.089 2.817 1.00 60.19 160 LYS A N 1
ATOM 1257 C CA . LYS A 1 160 ? 5.604 19.805 4.220 1.00 60.19 160 LYS A CA 1
ATOM 1258 C C . LYS A 1 160 ? 5.012 20.798 5.227 1.00 60.19 160 LYS A C 1
ATOM 1260 O O . LYS A 1 160 ? 4.731 20.418 6.359 1.00 60.19 160 LYS A O 1
ATOM 1265 N N . ASN A 1 161 ? 4.819 22.054 4.823 1.00 59.84 161 ASN A N 1
ATOM 1266 C CA . ASN A 1 161 ? 4.277 23.105 5.689 1.00 59.84 161 ASN A CA 1
ATOM 1267 C C . ASN A 1 161 ? 2.760 22.974 5.903 1.00 59.84 161 ASN A C 1
ATOM 1269 O O . ASN A 1 161 ? 2.206 23.540 6.847 1.00 59.84 161 ASN A O 1
ATOM 1273 N N . ASP A 1 162 ? 2.092 22.202 5.050 1.00 62.28 162 ASP A N 1
ATOM 1274 C CA . ASP A 1 162 ? 0.653 21.970 5.093 1.00 62.28 162 ASP A CA 1
ATOM 1275 C C . ASP A 1 162 ? 0.271 20.781 5.990 1.00 62.28 162 ASP A C 1
ATOM 1277 O O . ASP A 1 162 ? -0.894 20.629 6.363 1.00 62.28 162 ASP A O 1
ATOM 1281 N N . TYR A 1 163 ? 1.258 19.974 6.398 1.00 56.59 163 TYR A N 1
ATOM 1282 C CA . TYR A 1 163 ? 1.107 18.771 7.220 1.00 56.59 163 TYR A CA 1
ATOM 1283 C C . TYR A 1 163 ? 0.884 19.098 8.709 1.00 56.59 163 TYR A C 1
ATOM 1285 O O . TYR A 1 163 ? 1.636 18.696 9.597 1.00 56.59 163 TYR A O 1
ATOM 1293 N N . SER A 1 164 ? -0.169 19.861 9.005 1.00 57.84 164 SER A N 1
ATOM 1294 C CA . SER A 1 164 ? -0.611 20.151 10.371 1.00 57.84 164 SER A CA 1
ATOM 1295 C C . SER A 1 164 ? -2.030 19.638 10.610 1.00 57.84 164 SER A C 1
ATOM 1297 O O . SER A 1 164 ? -2.867 19.622 9.704 1.00 57.84 164 SER A O 1
ATOM 1299 N N . ALA A 1 165 ? -2.331 19.258 11.857 1.00 52.59 165 ALA A N 1
ATOM 1300 C CA . ALA A 1 165 ? -3.657 18.777 12.258 1.00 52.59 165 ALA A CA 1
ATOM 1301 C C . ALA A 1 165 ? -4.787 19.794 11.984 1.00 52.59 165 ALA A C 1
ATOM 1303 O O . ALA A 1 165 ? -5.959 19.425 11.935 1.00 52.59 165 ALA A O 1
ATOM 1304 N N . THR A 1 166 ? -4.448 21.072 11.795 1.00 58.75 166 THR A N 1
ATOM 1305 C CA . THR A 1 166 ? -5.386 22.153 11.470 1.00 58.75 166 THR A CA 1
ATOM 1306 C C . THR A 1 166 ? -5.518 22.413 9.969 1.00 58.75 166 THR A C 1
ATOM 1308 O O . THR A 1 166 ? -6.602 22.803 9.524 1.00 58.75 166 THR A O 1
ATOM 1311 N N . ASN A 1 167 ? -4.459 22.200 9.183 1.00 58.47 167 ASN A N 1
ATOM 1312 C CA . ASN A 1 167 ? -4.451 22.485 7.746 1.00 58.47 167 ASN A CA 1
ATOM 1313 C C . ASN A 1 167 ? -4.918 21.289 6.911 1.00 58.47 167 ASN A C 1
ATOM 1315 O O . ASN A 1 167 ? -5.721 21.485 5.998 1.00 58.47 167 ASN A O 1
ATOM 1319 N N . LEU A 1 168 ? -4.524 20.061 7.266 1.00 62.66 168 LEU A N 1
ATOM 1320 C CA . LEU A 1 168 ? -4.882 18.858 6.505 1.00 62.66 168 LEU A CA 1
ATOM 1321 C C . LEU A 1 168 ? -6.401 18.690 6.323 1.00 62.66 168 LEU A C 1
ATOM 1323 O O . LEU A 1 168 ? -6.838 18.589 5.178 1.00 62.66 168 LEU A O 1
ATOM 1327 N N . PRO A 1 169 ? -7.256 18.780 7.367 1.00 63.97 169 PRO A N 1
ATOM 1328 C CA . PRO A 1 169 ? -8.702 18.654 7.173 1.00 63.97 169 PRO A CA 1
ATOM 1329 C C . PRO A 1 169 ? -9.305 19.765 6.305 1.00 63.97 169 PRO A C 1
ATOM 1331 O O . PRO A 1 169 ? -10.378 19.592 5.737 1.00 63.97 169 PRO A O 1
ATOM 1334 N N . ARG A 1 170 ? -8.662 20.937 6.225 1.00 65.75 170 ARG A N 1
ATOM 1335 C CA . ARG A 1 170 ? -9.123 22.044 5.375 1.00 65.75 170 ARG A CA 1
ATOM 1336 C C . ARG A 1 170 ? -8.736 21.826 3.918 1.00 65.75 170 ARG A C 1
ATOM 1338 O O . ARG A 1 170 ? -9.553 22.104 3.045 1.00 65.75 170 ARG A O 1
ATOM 1345 N N . ILE A 1 171 ? -7.525 21.337 3.670 1.00 63.91 171 ILE A N 1
ATOM 1346 C CA . ILE A 1 171 ? -7.008 21.061 2.325 1.00 63.91 171 ILE A CA 1
ATOM 1347 C C . ILE A 1 171 ? -7.751 19.872 1.715 1.00 63.91 171 ILE A C 1
ATOM 1349 O O . ILE A 1 171 ? -8.320 20.008 0.638 1.00 63.91 171 ILE A O 1
ATOM 1353 N N . LEU A 1 172 ? -7.915 18.787 2.478 1.00 64.56 172 LEU A N 1
ATOM 1354 C CA . LEU A 1 172 ? -8.726 17.623 2.099 1.00 64.56 172 LEU A CA 1
ATOM 1355 C C . LEU A 1 172 ? -10.234 17.922 1.997 1.00 64.56 172 LEU A C 1
ATOM 1357 O O . LEU A 1 172 ? -11.011 17.056 1.639 1.00 64.56 172 LEU A O 1
ATOM 1361 N N . ARG A 1 173 ? -10.708 19.123 2.342 1.00 62.94 173 ARG A N 1
ATOM 1362 C CA . ARG A 1 173 ? -12.090 19.554 2.037 1.00 62.94 173 ARG A CA 1
ATOM 1363 C C . ARG A 1 173 ? -12.181 20.404 0.777 1.00 62.94 173 ARG A C 1
ATOM 1365 O O . ARG A 1 173 ? -13.278 20.682 0.307 1.00 62.94 173 ARG A O 1
ATOM 1372 N N . ARG A 1 174 ? -11.038 20.873 0.284 1.00 65.62 174 ARG A N 1
ATOM 1373 C CA . ARG A 1 174 ? -10.892 21.739 -0.888 1.00 65.62 174 ARG A CA 1
ATOM 1374 C C . ARG A 1 174 ? -10.244 21.015 -2.063 1.00 65.62 174 ARG A C 1
ATOM 1376 O O . ARG A 1 174 ? -9.920 21.679 -3.045 1.00 65.62 174 ARG A O 1
ATOM 1383 N N . GLY A 1 175 ? -10.012 19.705 -1.952 1.00 63.16 175 GLY A N 1
ATOM 1384 C CA . GLY A 1 175 ? -9.377 18.952 -3.023 1.00 63.16 175 GLY A CA 1
ATOM 1385 C C . GLY A 1 175 ? -10.165 19.073 -4.315 1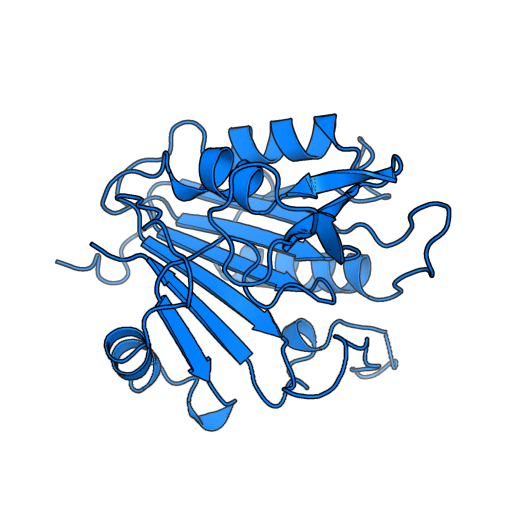.00 63.16 175 GLY A C 1
ATOM 1386 O O . GLY A 1 175 ? -11.390 19.223 -4.319 1.00 63.16 175 GLY A O 1
ATOM 1387 N N . LYS A 1 176 ? -9.421 19.080 -5.413 1.00 62.62 176 LYS A N 1
ATOM 1388 C CA . LYS A 1 176 ? -9.994 19.169 -6.747 1.00 62.62 176 LYS A CA 1
ATOM 1389 C C . LYS A 1 176 ? -10.466 17.782 -7.155 1.00 62.62 176 LYS A C 1
ATOM 1391 O O . LYS A 1 176 ? -9.872 16.784 -6.751 1.00 62.62 176 LYS A O 1
ATOM 1396 N N . LEU A 1 177 ? -11.539 17.742 -7.933 1.00 60.69 177 LEU A N 1
ATOM 1397 C CA . LEU A 1 177 ? -11.953 16.512 -8.592 1.00 60.69 177 LEU A CA 1
ATOM 1398 C C . LEU A 1 177 ? -10.857 16.110 -9.590 1.00 60.69 177 LEU A C 1
ATOM 1400 O O . LEU A 1 177 ? -10.356 16.982 -10.306 1.00 60.69 177 LEU A O 1
ATOM 1404 N N . GLY A 1 178 ? -10.467 14.837 -9.584 1.00 60.25 178 GLY A N 1
ATOM 1405 C CA . GLY A 1 178 ? -9.551 14.274 -10.576 1.00 60.25 178 GLY A CA 1
ATOM 1406 C C . GLY A 1 178 ? -10.186 14.174 -11.973 1.00 60.25 178 GLY A C 1
ATOM 1407 O O . GLY A 1 178 ? -11.403 14.344 -12.098 1.00 60.25 178 GLY A O 1
ATOM 1408 N N . PRO A 1 179 ? -9.374 13.908 -13.011 1.00 55.28 179 PRO A N 1
ATOM 1409 C CA . PRO A 1 179 ? -9.805 13.854 -14.412 1.00 55.28 179 PRO A CA 1
ATOM 1410 C C . PRO A 1 179 ? -10.639 12.614 -14.799 1.00 55.28 179 PRO A C 1
ATOM 1412 O O . PRO A 1 179 ? -11.070 12.521 -15.937 1.00 55.28 179 PRO A O 1
ATOM 1415 N N . ALA A 1 180 ? -10.910 11.666 -13.897 1.00 59.78 180 ALA A N 1
ATOM 1416 C CA . ALA A 1 180 ? -11.600 10.422 -14.259 1.00 59.78 180 ALA A CA 1
ATOM 1417 C C . ALA A 1 180 ? -12.985 10.657 -14.905 1.00 59.78 180 ALA A C 1
ATOM 1419 O O . ALA A 1 180 ? -13.840 11.366 -14.351 1.00 59.78 180 ALA A O 1
ATOM 1420 N N . LYS A 1 181 ? -13.242 10.005 -16.053 1.00 52.69 181 LYS A N 1
ATOM 1421 C CA . LYS A 1 181 ? -14.530 10.097 -16.773 1.00 52.69 181 LYS A CA 1
ATOM 1422 C C . LYS A 1 181 ? -15.674 9.474 -15.980 1.00 52.69 181 LYS A C 1
ATOM 1424 O O . LYS A 1 181 ? -16.818 9.930 -16.075 1.00 52.69 181 LYS A O 1
ATOM 1429 N N . ILE A 1 182 ? -15.377 8.427 -15.210 1.00 60.78 182 ILE A N 1
ATOM 1430 C CA . ILE A 1 182 ? -16.339 7.697 -14.385 1.00 60.78 182 ILE A CA 1
ATOM 1431 C C . ILE A 1 182 ? -15.971 7.874 -12.915 1.00 60.78 182 ILE A C 1
ATOM 1433 O O . ILE A 1 182 ? -14.835 7.690 -12.492 1.00 60.78 182 ILE A O 1
ATOM 1437 N N . ARG A 1 183 ? -16.965 8.231 -12.100 1.00 65.81 183 ARG A N 1
ATOM 1438 C CA . ARG A 1 183 ? -16.775 8.370 -10.656 1.00 65.81 183 ARG A CA 1
ATOM 1439 C C . ARG A 1 183 ? -16.729 7.001 -9.989 1.00 65.81 183 ARG A C 1
ATOM 1441 O O . ARG A 1 183 ? -17.760 6.336 -9.886 1.00 65.81 183 ARG A O 1
ATOM 1448 N N . LYS A 1 184 ? -15.561 6.630 -9.469 1.00 72.62 184 LYS A N 1
ATOM 1449 C CA . LYS A 1 184 ? -15.393 5.473 -8.586 1.00 72.62 184 LYS A CA 1
ATOM 1450 C C . LYS A 1 184 ? -15.801 5.853 -7.151 1.00 72.62 184 LYS A C 1
ATOM 1452 O O . LYS A 1 184 ? -15.454 6.919 -6.639 1.00 72.62 184 LYS A O 1
ATOM 1457 N N . GLU A 1 185 ? -16.613 5.012 -6.506 1.00 78.12 185 GLU A N 1
ATOM 1458 C CA . GLU A 1 185 ? -17.243 5.295 -5.205 1.00 78.12 185 GLU A CA 1
ATOM 1459 C C . GLU A 1 185 ? -16.952 4.202 -4.157 1.00 78.12 185 GLU A C 1
ATOM 1461 O O . GLU A 1 185 ? -16.954 3.009 -4.458 1.00 78.12 185 GLU A O 1
ATOM 1466 N N . SER A 1 186 ? -16.751 4.601 -2.895 1.00 82.12 186 SER A N 1
ATOM 1467 C CA . SER A 1 186 ? -16.624 3.696 -1.742 1.00 82.12 186 SER A CA 1
ATOM 1468 C C . SER A 1 186 ? -17.189 4.316 -0.474 1.00 82.12 186 SER A C 1
ATOM 1470 O O . SER A 1 186 ? -16.830 5.427 -0.120 1.00 82.12 186 SER A O 1
ATOM 1472 N N . LYS A 1 187 ? -17.998 3.575 0.287 1.00 86.00 187 LYS A N 1
ATOM 1473 C CA . LYS A 1 187 ? -18.604 4.097 1.524 1.00 86.00 187 LYS A CA 1
ATOM 1474 C C . LYS A 1 187 ? -17.574 4.369 2.629 1.00 86.00 187 LYS A C 1
ATOM 1476 O O . LYS A 1 187 ? -17.885 5.113 3.558 1.00 86.00 187 LYS A O 1
ATOM 1481 N N . GLY A 1 188 ? -16.400 3.740 2.568 1.00 86.38 188 GLY A N 1
ATOM 1482 C CA . GLY A 1 188 ? -15.305 3.951 3.510 1.00 86.38 188 GLY A CA 1
ATOM 1483 C C . GLY A 1 188 ? -14.576 5.277 3.292 1.00 86.38 188 GLY A C 1
ATOM 1484 O O . GLY A 1 188 ? -14.766 5.967 2.296 1.00 86.38 188 GLY A O 1
ATOM 1485 N N . THR A 1 189 ? -13.719 5.640 4.242 1.00 86.38 189 THR A N 1
ATOM 1486 C CA . THR A 1 189 ? -12.791 6.762 4.084 1.00 86.38 189 THR A CA 1
ATOM 1487 C C . THR A 1 189 ? -11.424 6.222 3.704 1.00 86.38 189 THR A C 1
ATOM 1489 O O . THR A 1 189 ? -10.823 5.487 4.488 1.00 86.38 189 THR A O 1
ATOM 1492 N N . VAL A 1 190 ? -10.920 6.607 2.534 1.00 86.81 190 VAL A N 1
ATOM 1493 C CA . VAL A 1 190 ? -9.564 6.261 2.087 1.00 86.81 190 VAL A CA 1
ATOM 1494 C C . VAL A 1 190 ? -8.766 7.539 1.918 1.00 86.81 190 VAL A C 1
ATOM 1496 O O . VAL A 1 190 ? -9.259 8.488 1.312 1.00 86.81 190 VAL A O 1
ATOM 1499 N N . VAL A 1 191 ? -7.554 7.562 2.468 1.00 84.56 191 VAL A N 1
ATOM 1500 C CA . VAL A 1 191 ? -6.573 8.630 2.261 1.00 84.56 191 VAL A CA 1
ATOM 1501 C C . VAL A 1 191 ? -5.287 7.989 1.770 1.00 84.56 191 VAL A C 1
ATOM 1503 O O . VAL A 1 191 ? -4.689 7.186 2.482 1.00 84.56 191 VAL A O 1
ATOM 1506 N N . MET A 1 192 ? -4.870 8.350 0.567 1.00 84.75 192 MET A N 1
ATOM 1507 C CA . MET A 1 192 ? -3.645 7.898 -0.071 1.00 84.75 192 MET A CA 1
ATOM 1508 C C . MET A 1 192 ? -2.636 9.031 -0.133 1.00 84.75 192 MET A C 1
ATOM 1510 O O . MET A 1 192 ? -2.990 10.160 -0.458 1.00 84.75 192 MET A O 1
ATOM 1514 N N . TRP A 1 193 ? -1.383 8.700 0.146 1.00 80.94 193 TRP A N 1
ATOM 1515 C CA . TRP A 1 193 ? -0.230 9.578 0.041 1.00 80.94 193 TRP A CA 1
ATOM 1516 C C . TRP A 1 193 ? 0.721 9.008 -1.003 1.00 80.94 193 TRP A C 1
ATOM 1518 O O . TRP A 1 193 ? 1.186 7.879 -0.843 1.00 80.94 193 TRP A O 1
ATOM 1528 N N . SER A 1 194 ? 1.038 9.791 -2.028 1.00 76.44 194 SER A N 1
ATOM 1529 C CA . SER A 1 194 ? 2.072 9.461 -3.007 1.00 76.44 194 SER A CA 1
ATOM 1530 C C . SER A 1 194 ? 3.099 10.584 -3.117 1.00 76.44 194 SER A C 1
ATOM 1532 O O . SER A 1 194 ? 2.802 11.767 -2.904 1.00 76.44 194 SER A O 1
ATOM 1534 N N . ALA A 1 195 ? 4.346 10.214 -3.404 1.00 65.12 195 ALA A N 1
ATOM 1535 C CA . ALA A 1 195 ? 5.369 11.185 -3.757 1.00 65.12 195 ALA A CA 1
ATOM 1536 C C . ALA A 1 195 ? 5.245 11.513 -5.248 1.00 65.12 195 ALA A C 1
ATOM 1538 O O . ALA A 1 195 ? 5.385 10.640 -6.097 1.00 65.12 195 ALA A O 1
ATOM 1539 N N . CYS A 1 196 ? 5.005 12.782 -5.567 1.00 56.00 196 CYS A N 1
ATOM 1540 C CA . CYS A 1 196 ? 5.122 13.297 -6.926 1.00 56.00 196 CYS A CA 1
ATOM 1541 C C . CYS A 1 196 ? 5.885 14.618 -6.870 1.00 56.00 196 CYS A C 1
ATOM 1543 O O . CYS A 1 196 ? 5.535 15.513 -6.098 1.00 56.00 196 CYS A O 1
ATOM 1545 N N . ARG A 1 197 ? 6.915 14.761 -7.702 1.00 45.66 197 ARG A N 1
ATOM 1546 C CA . ARG A 1 197 ? 7.303 16.074 -8.225 1.00 45.66 197 ARG A CA 1
ATOM 1547 C C . ARG A 1 197 ? 6.664 16.211 -9.600 1.00 45.66 197 ARG A C 1
ATOM 1549 O O . ARG A 1 197 ? 6.485 15.204 -10.272 1.00 45.66 197 ARG A O 1
ATOM 1556 N N . ASP A 1 198 ? 6.324 17.431 -9.995 1.00 37.38 198 ASP A N 1
ATOM 1557 C CA . ASP A 1 198 ? 5.622 17.682 -11.259 1.00 37.38 198 ASP A CA 1
ATOM 1558 C C . ASP A 1 198 ? 6.466 17.326 -12.501 1.00 37.38 198 ASP A C 1
ATOM 1560 O O . ASP A 1 198 ? 5.911 17.187 -13.588 1.00 37.38 198 ASP A O 1
ATOM 1564 N N . ASP A 1 199 ? 7.778 17.085 -12.329 1.00 39.59 199 ASP A N 1
ATOM 1565 C CA . ASP A 1 199 ? 8.717 16.944 -13.445 1.00 39.59 199 ASP A CA 1
ATOM 1566 C C . ASP A 1 199 ? 9.723 15.769 -13.324 1.00 39.59 199 ASP A C 1
ATOM 1568 O O . ASP A 1 199 ? 10.556 15.611 -14.213 1.00 39.59 199 ASP A O 1
ATOM 1572 N N . GLU A 1 200 ? 9.708 14.950 -12.260 1.00 44.41 200 GLU A N 1
ATOM 1573 C CA . GLU A 1 200 ? 10.684 13.850 -12.088 1.00 44.41 200 GLU A CA 1
ATOM 1574 C C . GLU A 1 200 ? 10.073 12.610 -11.410 1.00 44.41 200 GLU A C 1
ATOM 1576 O O . GLU A 1 200 ? 9.277 12.723 -10.472 1.00 44.41 200 GLU A O 1
ATOM 1581 N N . GLU A 1 201 ? 10.498 11.430 -11.878 1.00 47.72 201 GLU A N 1
ATOM 1582 C CA . GLU A 1 201 ? 10.219 10.101 -11.317 1.00 47.72 201 GLU A CA 1
ATOM 1583 C C . GLU A 1 201 ? 10.515 10.032 -9.802 1.00 47.72 201 GLU A C 1
ATOM 1585 O O . GLU A 1 201 ? 11.350 10.766 -9.261 1.00 47.72 201 GLU A O 1
ATOM 1590 N N . ALA A 1 202 ? 9.841 9.130 -9.078 1.00 50.06 202 ALA A N 1
ATOM 1591 C CA . ALA A 1 202 ? 10.087 8.937 -7.650 1.00 50.06 202 ALA A CA 1
ATOM 1592 C C . ALA A 1 202 ? 11.492 8.339 -7.416 1.00 50.06 202 ALA A C 1
ATOM 1594 O O . ALA A 1 202 ? 11.709 7.137 -7.500 1.00 50.06 202 ALA A O 1
ATOM 1595 N N . HIS A 1 203 ? 12.477 9.188 -7.118 1.00 53.84 203 HIS A N 1
ATOM 1596 C CA . HIS A 1 203 ? 13.847 8.738 -6.863 1.00 53.84 203 HIS A CA 1
ATOM 1597 C C . HIS A 1 203 ? 14.080 8.307 -5.408 1.00 53.84 203 HIS A C 1
ATOM 1599 O O . HIS A 1 203 ? 13.652 8.962 -4.451 1.00 53.84 203 HIS A O 1
ATOM 1605 N N . GLU A 1 204 ? 14.866 7.245 -5.234 1.00 56.94 204 GLU A N 1
ATOM 1606 C CA . GLU A 1 204 ? 15.385 6.836 -3.933 1.00 56.94 204 GLU A CA 1
ATOM 1607 C C . GLU A 1 204 ? 16.427 7.830 -3.415 1.00 56.94 204 GLU A C 1
ATOM 1609 O O . GLU A 1 204 ? 17.239 8.388 -4.157 1.00 56.94 204 GLU A O 1
ATOM 1614 N N . VAL A 1 205 ? 16.448 8.043 -2.100 1.00 55.50 205 VAL A N 1
ATOM 1615 C CA . VAL A 1 205 ? 17.370 8.982 -1.460 1.00 55.50 205 VAL A CA 1
ATOM 1616 C C . VAL A 1 205 ? 18.146 8.312 -0.336 1.00 55.50 205 VAL A C 1
ATOM 1618 O O . VAL A 1 205 ? 17.608 7.573 0.484 1.00 55.50 205 VAL A O 1
ATOM 1621 N N . LYS A 1 206 ? 19.435 8.636 -0.214 1.00 55.41 206 LYS A N 1
ATOM 1622 C CA . LYS A 1 206 ? 20.209 8.268 0.980 1.00 55.41 206 LYS A CA 1
ATOM 1623 C C . LYS A 1 206 ? 19.824 9.183 2.141 1.00 55.41 206 LYS A C 1
ATOM 1625 O O . LYS A 1 206 ? 19.966 10.410 2.047 1.00 55.41 206 LYS A O 1
ATOM 1630 N N . ALA A 1 207 ? 19.338 8.623 3.247 1.00 53.72 207 ALA A N 1
ATOM 1631 C CA . ALA A 1 207 ? 19.012 9.385 4.456 1.00 53.72 207 ALA A CA 1
ATOM 1632 C C . ALA A 1 207 ? 19.305 8.597 5.748 1.00 53.72 207 ALA A C 1
ATOM 1634 O O . ALA A 1 207 ? 19.039 7.399 5.836 1.00 53.72 207 ALA A O 1
ATOM 1635 N N . GLY A 1 208 ? 19.821 9.295 6.769 1.00 50.41 208 GLY A N 1
ATOM 1636 C CA . GLY A 1 208 ? 20.168 8.743 8.088 1.00 50.41 208 GLY A CA 1
ATOM 1637 C C . GLY A 1 208 ? 21.675 8.713 8.379 1.00 50.41 208 GLY A C 1
ATOM 1638 O O . GLY A 1 208 ? 22.488 9.010 7.508 1.00 50.41 208 GLY A O 1
ATOM 1639 N N . ILE A 1 209 ? 22.041 8.337 9.612 1.00 42.25 209 ILE A N 1
ATOM 1640 C CA . ILE A 1 209 ? 23.415 8.402 10.165 1.00 42.25 209 ILE A CA 1
ATOM 1641 C C . ILE A 1 209 ? 24.409 7.503 9.393 1.00 42.25 209 ILE A C 1
ATOM 1643 O O . ILE A 1 209 ? 25.598 7.793 9.369 1.00 42.25 209 ILE A O 1
ATOM 1647 N N . ASN A 1 210 ? 23.913 6.485 8.675 1.00 49.84 210 ASN A N 1
ATOM 1648 C CA . ASN A 1 210 ? 24.722 5.544 7.886 1.00 49.84 210 ASN A CA 1
ATOM 1649 C C . ASN A 1 210 ? 24.460 5.605 6.365 1.00 49.84 210 ASN A C 1
ATOM 1651 O O . ASN A 1 210 ? 24.911 4.729 5.634 1.00 49.84 210 ASN A O 1
ATOM 1655 N N . GLY A 1 211 ? 23.705 6.596 5.873 1.00 57.72 211 GLY A N 1
ATOM 1656 C CA . GLY A 1 211 ? 23.470 6.767 4.432 1.00 57.72 211 GLY A CA 1
ATOM 1657 C C . GLY A 1 211 ? 22.646 5.663 3.749 1.00 57.72 211 GLY A C 1
ATOM 1658 O O . GLY A 1 211 ? 22.806 5.465 2.548 1.00 57.72 211 GLY A O 1
ATOM 1659 N N . ALA A 1 212 ? 21.780 4.955 4.483 1.00 58.78 212 ALA A N 1
ATOM 1660 C CA . ALA A 1 212 ? 20.891 3.940 3.914 1.00 58.78 212 ALA A CA 1
ATOM 1661 C C . ALA A 1 212 ? 19.886 4.552 2.919 1.00 58.78 212 ALA A C 1
ATOM 1663 O O . ALA A 1 212 ? 19.379 5.657 3.150 1.00 58.78 212 ALA A O 1
ATOM 1664 N N . TRP A 1 213 ? 19.595 3.822 1.841 1.00 60.25 213 TRP A N 1
ATOM 1665 C CA . TRP A 1 213 ? 18.549 4.171 0.879 1.00 60.25 213 TRP A CA 1
ATOM 1666 C C . TRP A 1 213 ? 17.166 4.092 1.521 1.00 60.25 213 TRP A C 1
ATOM 1668 O O . TRP A 1 213 ? 16.930 3.278 2.417 1.00 60.25 213 TRP A O 1
ATOM 1678 N N . THR A 1 214 ? 16.287 4.989 1.101 1.00 59.28 214 THR A N 1
ATOM 1679 C CA . THR A 1 214 ? 14.895 5.108 1.536 1.00 59.28 214 THR A CA 1
ATOM 1680 C C . THR A 1 214 ? 14.133 5.889 0.469 1.00 59.28 214 THR A C 1
ATOM 1682 O O . THR A 1 214 ? 14.713 6.749 -0.201 1.00 59.28 214 THR A O 1
ATOM 1685 N N . GLY A 1 215 ? 12.860 5.578 0.288 1.00 57.44 215 GLY A N 1
ATOM 1686 C CA . GLY A 1 215 ? 11.981 6.235 -0.661 1.00 57.44 215 GLY A CA 1
ATOM 1687 C C . GLY A 1 215 ? 11.809 7.717 -0.346 1.00 57.44 215 GLY A C 1
ATOM 1688 O O . GLY A 1 215 ? 12.036 8.201 0.774 1.00 57.44 215 GLY A O 1
ATOM 1689 N N . ALA A 1 216 ? 11.434 8.501 -1.351 1.00 58.59 216 ALA A N 1
ATOM 1690 C CA . ALA A 1 216 ? 11.285 9.943 -1.184 1.00 58.59 216 ALA A CA 1
ATOM 1691 C C . ALA A 1 216 ? 10.222 10.276 -0.120 1.00 58.59 216 ALA A C 1
ATOM 1693 O O . ALA A 1 216 ? 10.396 11.223 0.667 1.00 58.59 216 ALA A O 1
ATOM 1694 N N . LEU A 1 217 ? 9.133 9.501 -0.071 1.00 60.72 217 LEU A N 1
ATOM 1695 C CA . LEU A 1 217 ? 8.014 9.712 0.847 1.00 60.72 217 LEU A CA 1
ATOM 1696 C C . LEU A 1 217 ? 8.393 9.335 2.287 1.00 60.72 217 LEU A C 1
ATOM 1698 O O . LEU A 1 217 ? 8.202 10.114 3.223 1.00 60.72 217 LEU A O 1
ATOM 1702 N N . THR A 1 218 ? 9.016 8.174 2.453 1.00 59.53 218 THR A N 1
ATOM 1703 C CA . THR A 1 218 ? 9.417 7.577 3.740 1.00 59.53 218 THR A CA 1
ATOM 1704 C C . THR A 1 218 ? 10.635 8.259 4.367 1.00 59.53 218 THR A C 1
ATOM 1706 O O . THR A 1 218 ? 10.747 8.352 5.592 1.00 59.53 218 THR A O 1
ATOM 1709 N N . SER A 1 219 ? 11.527 8.811 3.545 1.00 56.88 219 SER A N 1
ATOM 1710 C CA . SER A 1 219 ? 12.662 9.627 3.989 1.00 56.88 219 SER A CA 1
ATOM 1711 C C . SER A 1 219 ? 12.260 11.009 4.502 1.00 56.88 219 SER A C 1
ATOM 1713 O O . SER A 1 219 ? 13.087 11.712 5.093 1.00 56.88 219 SER A O 1
ATOM 1715 N N . GLY A 1 220 ? 11.026 11.441 4.220 1.00 57.53 220 GLY A N 1
ATOM 1716 C CA . GLY A 1 220 ? 10.573 12.800 4.479 1.00 57.53 220 GLY A CA 1
ATOM 1717 C C . GLY A 1 220 ? 11.376 13.849 3.710 1.00 57.53 220 GLY A C 1
ATOM 1718 O O . GLY A 1 220 ? 11.409 15.001 4.135 1.00 57.53 220 GLY A O 1
ATOM 1719 N N . LYS A 1 221 ? 12.063 13.501 2.610 1.00 50.88 221 LYS A N 1
ATOM 1720 C CA . LYS A 1 221 ? 12.775 14.464 1.743 1.00 50.88 221 LYS A CA 1
ATOM 1721 C C . LYS A 1 221 ? 11.908 15.009 0.607 1.00 50.88 221 LYS A C 1
ATOM 1723 O O . LYS A 1 221 ? 12.281 16.016 0.011 1.00 50.88 221 LYS A O 1
ATOM 1728 N N . THR A 1 222 ? 10.733 14.425 0.393 1.00 54.78 222 THR A N 1
ATOM 1729 C CA . THR A 1 222 ? 9.735 14.881 -0.581 1.00 54.78 222 THR A CA 1
ATOM 1730 C C . THR A 1 222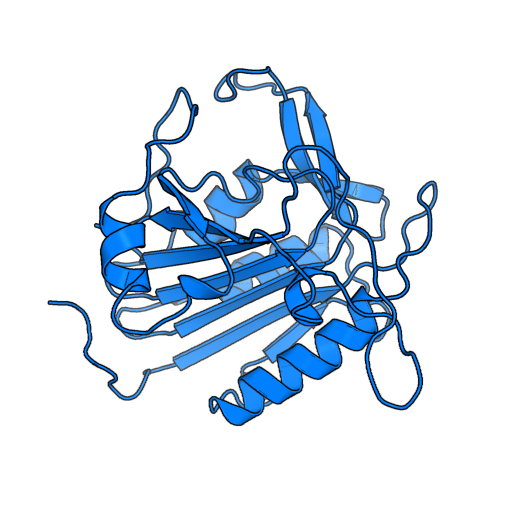 ? 9.348 16.349 -0.381 1.00 54.78 222 THR A C 1
ATOM 1732 O O . THR A 1 222 ? 9.032 16.775 0.728 1.00 54.78 222 THR A O 1
ATOM 1735 N N . THR A 1 223 ? 9.386 17.145 -1.450 1.00 48.94 223 THR A N 1
ATOM 1736 C CA . THR A 1 223 ? 8.971 18.560 -1.433 1.00 48.94 223 THR A CA 1
ATOM 1737 C C . THR A 1 223 ? 7.469 18.746 -1.655 1.00 48.94 223 THR A C 1
ATOM 1739 O O . THR A 1 223 ? 6.917 19.715 -1.138 1.00 48.94 223 THR A O 1
ATOM 1742 N N . CYS A 1 224 ? 6.813 17.809 -2.349 1.00 49.16 224 CYS A N 1
ATOM 1743 C CA . CYS A 1 224 ? 5.376 17.805 -2.622 1.00 49.16 224 CYS A CA 1
ATOM 1744 C C . CYS A 1 224 ? 4.799 16.392 -2.445 1.00 49.16 224 CYS A C 1
ATOM 1746 O O . CYS A 1 224 ? 5.310 15.436 -3.022 1.00 49.16 224 CYS A O 1
ATOM 1748 N N . ILE A 1 225 ? 3.767 16.255 -1.615 1.00 60.28 225 ILE A N 1
ATOM 1749 C CA . ILE A 1 225 ? 3.037 15.003 -1.407 1.00 60.28 225 ILE A CA 1
ATOM 1750 C C . ILE A 1 225 ? 1.665 15.183 -2.047 1.00 60.28 225 ILE A C 1
ATOM 1752 O O . ILE A 1 225 ? 0.955 16.139 -1.718 1.00 60.28 225 ILE A O 1
ATOM 1756 N N . LYS A 1 226 ? 1.272 14.267 -2.932 1.00 60.34 226 LYS A N 1
ATOM 1757 C CA . LYS A 1 226 ? -0.103 14.214 -3.424 1.00 60.34 226 LYS A CA 1
ATOM 1758 C C . LYS A 1 226 ? -0.923 13.385 -2.446 1.00 60.34 226 LYS A C 1
ATOM 1760 O O . LYS A 1 226 ? -0.561 12.264 -2.096 1.00 60.34 226 LYS A O 1
ATOM 1765 N N . ALA A 1 227 ? -2.004 13.980 -1.962 1.00 57.41 227 ALA A N 1
ATOM 1766 C CA . ALA A 1 227 ? -3.015 13.295 -1.185 1.00 57.41 227 ALA A CA 1
ATOM 1767 C C . ALA A 1 227 ? -4.226 13.047 -2.077 1.00 57.41 227 ALA A C 1
ATOM 1769 O O . ALA A 1 227 ? -4.807 14.005 -2.595 1.00 57.41 227 ALA A O 1
ATOM 1770 N N . ALA A 1 228 ? -4.615 11.788 -2.230 1.00 60.50 228 ALA A N 1
ATOM 1771 C CA . ALA A 1 228 ? -5.840 11.408 -2.914 1.00 60.50 228 ALA A CA 1
ATOM 1772 C C . ALA A 1 228 ? -6.814 10.780 -1.908 1.00 60.50 228 ALA A C 1
ATOM 1774 O O . ALA A 1 228 ? -6.387 10.096 -0.977 1.00 60.50 228 ALA A O 1
ATOM 1775 N N . TYR A 1 229 ? -8.112 11.067 -2.003 1.00 62.34 229 TYR A N 1
ATOM 1776 C CA . TYR A 1 229 ? -9.069 10.606 -0.996 1.00 62.34 229 TYR A CA 1
ATOM 1777 C C . TYR A 1 229 ? -10.486 10.402 -1.529 1.00 62.34 229 TYR A C 1
AT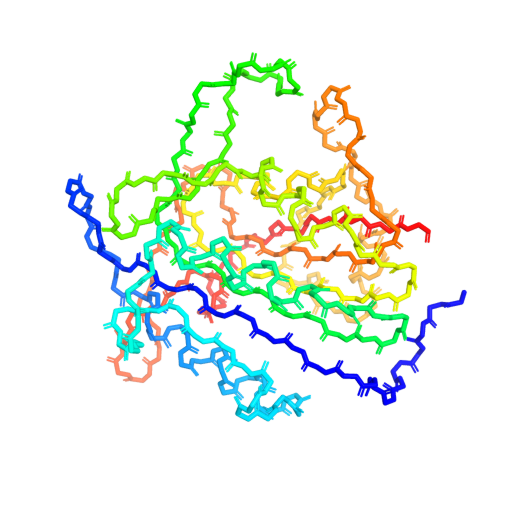OM 1779 O O . TYR A 1 229 ? -10.899 10.988 -2.527 1.00 62.34 229 TYR A O 1
ATOM 1787 N N . VAL A 1 230 ? -11.256 9.595 -0.797 1.00 65.00 230 VAL A N 1
ATOM 1788 C CA . VAL A 1 230 ? -12.712 9.469 -0.935 1.00 65.00 230 VAL A CA 1
ATOM 1789 C C . VAL A 1 230 ? -13.352 9.568 0.451 1.00 65.00 230 VAL A C 1
ATOM 1791 O O . VAL A 1 230 ? -12.875 8.964 1.415 1.00 65.00 230 VAL A O 1
ATOM 1794 N N . HIS A 1 231 ? -14.401 10.384 0.575 1.00 57.94 231 HIS A N 1
ATOM 1795 C CA . HIS A 1 231 ? -15.164 10.562 1.812 1.00 57.94 231 HIS A CA 1
ATOM 1796 C C . HIS A 1 231 ? -16.640 10.814 1.475 1.00 57.94 231 HIS A C 1
ATOM 1798 O O . HIS A 1 231 ? -16.935 11.622 0.595 1.00 57.94 231 HIS A O 1
ATOM 1804 N N . PHE A 1 232 ? -17.546 10.154 2.204 1.00 47.91 232 PHE A N 1
ATOM 1805 C CA . PHE A 1 232 ? -19.004 10.328 2.119 1.00 47.91 232 PHE A CA 1
ATOM 1806 C C . PHE A 1 232 ? -19.558 11.140 3.292 1.00 47.91 232 PHE A C 1
ATOM 1808 O O . PHE A 1 232 ? -19.033 10.995 4.421 1.00 47.91 232 PHE A O 1
#

InterPro domains:
  IPR011600 Peptidase C14, caspase domain [PF00656] (11-219)
  IPR050452 Metacaspase [PTHR48104] (10-220)

Foldseek 3Di:
DQDDPDPQPAAAEEQEFQQDAPPDHGRQASVVLSVVVVVVVVVVPQDPVRYDYADPPDPDHQAPVVVLVVLLVQCPPADARHEYEYEDDAAKDWDAADPPQDPVRTFIWGAGNHRDTDTLDNSLVRHFAVHAANYEYEYEYQYWPCPQSNVFQFKFKAFPVQPDPVRVVVRVVVTDGDPTPDDRDHNYKYKYKYADDPPDIFDWFQDDPVRRTHTCVSRVVGGIIMIGIHYD

Secondary structure (DSSP, 8-state):
----S---S-EEEEEEE----TTSPPPSSHHHHHHHHHHHHHHTT--STTEEEESTTSSS---HHHHHHHHHHHHTT--TT-EEEEEEEE-EEEEE-SSS-SSSSEEEEEEPTTS-EEEHHHHIIIIITTPPTT-EEEEEEEETT-SSTTT-SEEEEEEGGG-STTTHHHHTTSPEEPS-SS----SSEEEEEEE--SSS----EE-STT--EE-TTTTT--SEEEEEEE--

Sequence (232 aa):
MPVPFGRYYRSKALLIAIPKVDGYETLEAPCSDLIRIRQHLQGRGYTRDDIVECSPYAPQEPNRDALLREMRRLVLGARPGDRLFLYVAAHGVQVKDVDGDEEDFFDEAIVCSDGYCIVDDEMFEIMVRPLPAGCYMEVVFDACSSGTGLDLPYHSEITKNDYSATNLPRILRRGKLGPAKIRKESKGTVVMWSACRDDEEAHEVKAGINGAWTGALTSGKTTCIKAAYVHF

Radius of gyration: 16.72 Å; chains: 1; bounding box: 45×40×43 Å

pLDDT: mean 76.42, std 17.5, range [28.53, 97.88]

Organism: NCBI:txid1314776